Protein AF-B1VFH7-F1 (afdb_monomer)

Mean predicted aligned error: 15.77 Å

Foldseek 3Di:
DDLVLLVVQLVCVVVVHDGPDDPVVSVVVCVPDPVSVVVSVVVVVVVVVVVVVDDDDDDDPPPVVVVVVVVVVVCVVPVVNVVVVCVLCVLQLVLLVLLLVLLVVLLVQLVLLLLLLQQLDSPPVSSCVCPDPPDPSPDRPPDVVSSVVSNVSSVVSNVLSVQSNVCSVVVVSLVVCLVVLVVCLVVLVVVQVVCQVVVVCVDPDGDPVSVVVSVSSVSSNVSSVSSVCSVVVVVVVVVVVVCVVVVDDPPDDPVNCVVPPPDDVPPPPDD

Solvent-accessible surface area (backbone atoms only — not comparable to full-atom values): 15028 Å² total; per-residue (Å²): 134,59,70,68,61,48,50,51,34,51,48,27,55,76,73,71,46,86,54,90,57,64,64,70,61,47,52,57,48,42,76,74,32,68,69,54,41,54,48,51,54,50,53,53,50,53,54,48,55,53,58,72,68,48,80,76,74,82,69,61,89,62,61,56,57,57,51,47,50,52,52,51,52,54,28,64,77,35,58,78,62,31,52,57,54,48,65,65,46,47,55,38,53,52,20,30,52,49,26,39,53,49,14,52,53,26,39,53,51,14,50,39,25,45,54,11,31,58,53,57,41,62,50,69,72,60,41,53,63,57,65,37,90,86,57,66,93,76,78,18,68,82,47,68,66,60,28,49,54,29,41,56,49,14,54,53,30,35,54,50,13,51,51,29,42,47,24,37,77,41,51,84,47,22,67,77,47,41,64,58,38,44,48,53,31,52,52,50,51,50,52,52,51,48,32,61,77,71,58,68,58,84,57,103,56,78,58,67,66,59,53,51,54,44,50,54,32,46,51,51,37,52,28,30,51,43,31,33,36,59,68,67,60,52,56,53,62,55,47,53,51,46,40,62,75,64,68,58,79,79,82,66,53,73,65,55,44,66,76,68,50,91,74,60,98,80,76,72,81,86,123

pLDDT: mean 79.43, std 15.43, range [43.94, 98.38]

Organism: Corynebacterium urealyticum (strain ATCC 43042 / DSM 7109) (NCBI:txid504474)

InterPro domains:
  IPR027383 Putative zinc-finger [PF13490] (3-37)

Secondary structure (DSSP, 8-state):
--HHHHHHHHHHHHHTPPPSS-HHHHHHHHHH-HHHHHHHHHHHHHHHHHHHHS-PPPPPTTHHHHHHHHHHHHHHH-HHHHHHHHHHHHHHHHHHHHHHHHHHHHHHHHHHHHHHHHHS---HHHHHHHT-TTS-S-SSTT-HHHHHHHHHHHHHHHHHHHHHHHHHH-GGGHHHHHHHHHHHHHHHHHHHHHHHHTTTTSSSS--HHHHHHHHHHHHHHHHHHHHHHHHTTTHHHHHHHHHHHTTPPP---HHHHHHH----TT-----

Radius of gyration: 30.75 Å; Cα contacts (8 Å, |Δi|>4): 194; chains: 1; bounding box: 63×60×90 Å

Sequence (271 aa):
MECAEVRAALSARLDGEEVALPGDIVDAHVAQCEECQAWYAQATAIGRDLRLRANPPAPTQGAGADLAAKVLQVAEDIPEVGGDMRRRQLPLLGARIALAVLAVVYFLWAILLFAGSTAGTADPAQLYEAIRPGEGPQAGAADPKLAKYMIDAAISRFALGAGLAWASWAPRAAGGLLPIYLGMWAFGGGFATRDIVMGLTGGTGVDPELIGSLAIHLAAVIALVTCWLSRHHTIRPLRDSWHVLSAKPMNFSAVDAEAHSRYYPGDHRRG

Structure (mmCIF, N/CA/C/O backbone):
data_AF-B1VFH7-F1
#
_entry.id   AF-B1VFH7-F1
#
loop_
_atom_site.group_PDB
_atom_site.id
_atom_site.type_symbol
_atom_site.label_atom_id
_atom_site.label_alt_id
_atom_site.label_comp_id
_atom_site.label_asym_id
_atom_site.label_entity_id
_atom_site.label_seq_id
_atom_site.pdbx_PDB_ins_code
_atom_site.Cartn_x
_atom_site.Cartn_y
_atom_site.Cartn_z
_atom_site.occupancy
_atom_site.B_iso_or_equiv
_atom_site.auth_seq_id
_atom_site.auth_comp_id
_atom_site.auth_asym_id
_atom_site.auth_atom_id
_atom_site.pdbx_PDB_model_num
ATOM 1 N N . MET A 1 1 ? -32.154 -8.255 51.021 1.00 67.56 1 MET A N 1
ATOM 2 C CA . MET A 1 1 ? -31.342 -9.124 50.150 1.00 67.56 1 MET A CA 1
ATOM 3 C C . MET A 1 1 ? -29.962 -8.530 50.130 1.00 67.56 1 MET A C 1
ATOM 5 O O . MET A 1 1 ? -29.857 -7.321 49.941 1.00 67.56 1 MET A O 1
ATOM 9 N N . GLU A 1 2 ? -28.952 -9.339 50.404 1.00 85.38 2 GLU A N 1
ATOM 10 C CA . GLU A 1 2 ? -27.589 -8.840 50.525 1.00 85.38 2 GLU A CA 1
ATOM 11 C C . GLU A 1 2 ? -27.020 -8.554 49.133 1.00 85.38 2 GLU A C 1
ATOM 13 O O . GLU A 1 2 ? -27.128 -9.382 48.225 1.00 85.38 2 GLU A O 1
ATOM 18 N N . CYS A 1 3 ? -26.377 -7.395 48.955 1.00 90.50 3 CYS A N 1
ATOM 19 C CA . CYS A 1 3 ? -25.752 -7.016 47.682 1.00 90.50 3 CYS A CA 1
ATOM 20 C C . CYS A 1 3 ? -24.757 -8.083 47.184 1.00 90.50 3 CYS A C 1
ATOM 22 O O . CYS A 1 3 ? -24.563 -8.240 45.981 1.00 90.50 3 CYS A O 1
ATOM 24 N N . ALA A 1 4 ? -24.142 -8.840 48.100 1.00 89.75 4 ALA A N 1
ATOM 25 C CA . ALA A 1 4 ? -23.240 -9.942 47.776 1.00 89.75 4 ALA A CA 1
ATOM 26 C C . ALA A 1 4 ? -23.933 -11.077 47.000 1.00 89.75 4 ALA A C 1
ATOM 28 O O . ALA A 1 4 ? -23.378 -11.572 46.020 1.00 89.75 4 ALA A O 1
ATOM 29 N N . GLU A 1 5 ? -25.155 -11.450 47.385 1.00 90.06 5 GLU A N 1
ATOM 30 C CA . GLU A 1 5 ? -25.926 -12.513 46.727 1.00 90.06 5 GLU A CA 1
ATOM 31 C C . GLU A 1 5 ? -26.386 -12.075 45.330 1.00 90.06 5 GLU A C 1
ATOM 33 O O . GLU A 1 5 ? -26.294 -12.834 44.365 1.00 90.06 5 GLU A O 1
ATOM 38 N N . VAL A 1 6 ? -26.796 -10.809 45.197 1.00 90.12 6 VAL A N 1
ATOM 39 C CA . VAL A 1 6 ? -27.187 -10.211 43.912 1.00 90.12 6 VAL A CA 1
ATOM 40 C C . VAL A 1 6 ? -25.995 -10.133 42.954 1.00 90.12 6 VAL A C 1
ATOM 42 O O . VAL A 1 6 ? -26.126 -10.481 41.780 1.00 90.12 6 VAL A O 1
ATOM 45 N N . ARG A 1 7 ? -24.808 -9.741 43.435 1.00 90.31 7 ARG A N 1
ATOM 46 C CA . ARG A 1 7 ? -23.577 -9.736 42.623 1.00 90.31 7 ARG A CA 1
ATOM 47 C C . ARG A 1 7 ? -23.163 -11.138 42.188 1.00 90.31 7 ARG A C 1
ATOM 49 O O . ARG A 1 7 ? -22.766 -11.304 41.039 1.00 90.31 7 ARG A O 1
ATOM 56 N N . ALA A 1 8 ? -23.287 -12.138 43.062 1.00 90.31 8 ALA A N 1
ATOM 57 C CA . ALA A 1 8 ? -23.010 -13.530 42.708 1.00 90.31 8 ALA A CA 1
ATOM 58 C C . ALA A 1 8 ? -23.955 -14.024 41.599 1.00 90.31 8 ALA A C 1
ATOM 60 O O . ALA A 1 8 ? -23.497 -14.583 40.605 1.00 90.31 8 ALA A O 1
ATOM 61 N N . ALA A 1 9 ? -25.254 -13.726 41.709 1.00 90.06 9 ALA A N 1
ATOM 62 C CA . ALA A 1 9 ? -26.237 -14.050 40.676 1.00 90.06 9 ALA A CA 1
ATOM 63 C C . ALA A 1 9 ? -25.968 -13.322 39.345 1.00 90.06 9 ALA A C 1
ATOM 65 O O . ALA A 1 9 ? -26.085 -13.921 38.276 1.00 90.06 9 ALA A O 1
ATOM 66 N N . LEU A 1 10 ? -25.574 -12.044 39.386 1.00 88.62 10 LEU A N 1
ATOM 67 C CA . LEU A 1 10 ? -25.185 -11.288 38.190 1.00 88.62 10 LEU A CA 1
ATOM 68 C C . LEU A 1 10 ? -23.896 -11.821 37.551 1.00 88.62 10 LEU A C 1
ATOM 70 O O . LEU A 1 10 ? -23.808 -11.839 36.326 1.00 88.62 10 LEU A O 1
ATOM 74 N N . SER A 1 11 ? -22.919 -12.265 38.346 1.00 90.06 11 SER A N 1
ATOM 75 C CA . SER A 1 11 ? -21.700 -12.905 37.835 1.00 90.06 11 SER A CA 1
ATOM 76 C C . SER A 1 11 ? -22.031 -14.213 37.120 1.00 90.06 11 SER A C 1
ATOM 78 O O . SER A 1 11 ? -21.687 -14.356 35.952 1.00 90.06 11 SER A O 1
ATOM 80 N N . ALA A 1 12 ? -22.803 -15.100 37.760 1.00 88.31 12 ALA A N 1
ATOM 81 C CA . ALA A 1 12 ? -23.247 -16.360 37.160 1.00 88.31 12 ALA A CA 1
ATOM 82 C C . ALA A 1 12 ? -23.972 -16.128 35.821 1.00 88.31 12 ALA A C 1
ATOM 84 O O . ALA A 1 12 ? -23.681 -16.788 34.826 1.00 88.31 12 ALA A O 1
ATOM 85 N N . ARG A 1 13 ? -24.841 -15.106 35.747 1.00 87.00 13 ARG A N 1
ATOM 86 C CA . ARG A 1 13 ? -25.487 -14.684 34.489 1.00 87.00 13 ARG A CA 1
ATOM 87 C C . ARG A 1 13 ? -24.491 -14.266 33.405 1.00 87.00 13 ARG A C 1
ATOM 89 O O . ARG A 1 13 ? -24.719 -14.567 32.236 1.00 87.00 13 ARG A O 1
ATOM 96 N N . LEU A 1 14 ? -23.437 -13.528 33.759 1.00 85.81 14 LEU A N 1
ATOM 97 C CA . LEU A 1 14 ? -22.422 -13.067 32.802 1.00 85.81 14 LEU A CA 1
ATOM 98 C C . LEU A 1 14 ? -21.567 -14.220 32.262 1.00 85.81 14 LEU A C 1
ATOM 100 O O . LEU A 1 14 ? -21.166 -14.173 31.095 1.00 85.81 14 LEU A O 1
ATOM 104 N N . ASP A 1 15 ? -21.344 -15.241 33.087 1.00 85.50 15 ASP A N 1
ATOM 105 C CA . ASP A 1 15 ? -20.571 -16.440 32.754 1.00 85.50 15 ASP A CA 1
ATOM 106 C C . ASP A 1 15 ? -21.427 -17.540 32.089 1.00 85.50 15 ASP A C 1
ATOM 108 O O . ASP A 1 15 ? -20.893 -18.490 31.519 1.00 85.50 15 ASP A O 1
ATOM 112 N N . GLY A 1 16 ? -22.756 -17.374 32.071 1.00 85.88 16 GLY A N 1
ATOM 113 C CA . GLY A 1 16 ? -23.704 -18.325 31.481 1.00 85.88 16 GLY A CA 1
ATOM 114 C C . GLY A 1 16 ? -24.006 -19.534 32.372 1.00 85.88 16 GLY A C 1
ATOM 115 O O . GLY A 1 16 ? -24.497 -20.547 31.875 1.00 85.88 16 GLY A O 1
ATOM 116 N N . GLU A 1 17 ? -23.706 -19.435 33.664 1.00 89.19 17 GLU A N 1
ATOM 117 C CA . GLU A 1 17 ? -23.963 -20.464 34.671 1.00 89.19 17 GLU A CA 1
ATOM 118 C C . GLU A 1 17 ? -25.405 -20.392 35.207 1.00 89.19 17 GLU A C 1
ATOM 120 O O . GLU A 1 17 ? -26.111 -19.390 35.045 1.00 89.19 17 GLU A O 1
ATOM 125 N N . GLU A 1 18 ? -25.861 -21.468 35.858 1.00 79.88 18 GLU A N 1
ATOM 126 C CA . GLU A 1 18 ? -27.174 -21.490 36.506 1.00 79.88 18 GLU A CA 1
ATOM 127 C C . GLU A 1 18 ? -27.249 -20.465 37.644 1.00 79.88 18 GLU A C 1
ATOM 129 O O . GLU A 1 18 ? -26.401 -20.399 38.534 1.00 79.88 18 GLU A O 1
ATOM 134 N N . VAL A 1 19 ? -28.306 -19.656 37.619 1.00 82.06 19 VAL A N 1
ATOM 135 C CA . VAL A 1 19 ? -28.510 -18.566 38.572 1.00 82.06 19 VAL A CA 1
ATOM 136 C C . VAL A 1 19 ? -29.304 -19.088 39.764 1.00 82.06 19 VAL A C 1
ATOM 138 O O . VAL A 1 19 ? -30.437 -19.534 39.610 1.00 82.06 19 VAL A O 1
ATOM 141 N N . ALA A 1 20 ? -28.734 -18.988 40.966 1.00 75.81 20 ALA A N 1
ATOM 142 C CA . ALA A 1 20 ? -29.385 -19.443 42.199 1.00 75.81 20 ALA A CA 1
ATOM 143 C C . ALA A 1 20 ? -30.607 -18.594 42.615 1.00 75.81 20 ALA A C 1
ATOM 145 O O . ALA A 1 20 ? -31.450 -19.051 43.385 1.00 75.81 20 ALA A O 1
ATOM 146 N N . LEU A 1 21 ? -30.699 -17.355 42.122 1.00 81.00 21 LEU A N 1
ATOM 147 C CA . LEU A 1 21 ? -31.758 -16.395 42.441 1.00 81.00 21 LEU A CA 1
ATOM 148 C C . LEU A 1 21 ? -32.705 -16.181 41.248 1.00 81.00 21 LEU A C 1
ATOM 150 O O . LEU A 1 21 ? -32.233 -16.058 40.113 1.00 81.00 21 LEU A O 1
ATOM 154 N N . PRO A 1 22 ? -34.026 -16.059 41.490 1.00 82.62 22 PRO A N 1
ATOM 155 C CA . PRO A 1 22 ? -34.985 -15.657 40.469 1.00 82.62 22 PRO A CA 1
ATOM 156 C C . PRO A 1 22 ? -34.607 -14.320 39.832 1.00 82.62 22 PRO A C 1
ATOM 158 O O . PRO A 1 22 ? -34.181 -13.373 40.500 1.00 82.62 22 PRO A O 1
ATOM 161 N N . GLY A 1 23 ? -34.731 -14.261 38.511 1.00 79.25 23 GLY A N 1
ATOM 162 C CA . GLY A 1 23 ? -34.198 -13.155 37.736 1.00 79.25 23 GLY A CA 1
ATOM 163 C C . GLY A 1 23 ? -34.905 -11.819 37.934 1.00 79.25 23 GLY A C 1
ATOM 164 O O . GLY A 1 23 ? -34.258 -10.779 37.964 1.00 79.25 23 GLY A O 1
ATOM 165 N N . ASP A 1 24 ? -36.214 -11.875 38.122 1.00 82.88 24 ASP A N 1
ATOM 166 C CA . ASP A 1 24 ? -37.095 -10.757 38.451 1.00 82.88 24 ASP A CA 1
ATOM 167 C C . ASP A 1 24 ? -36.689 -10.056 39.754 1.00 82.88 24 ASP A C 1
ATOM 169 O O . ASP A 1 24 ? -36.696 -8.828 39.843 1.00 82.88 24 ASP A O 1
ATOM 173 N N . ILE A 1 25 ? -36.269 -10.834 40.749 1.00 85.00 25 ILE A N 1
ATOM 174 C CA . ILE A 1 25 ? -35.831 -10.323 42.047 1.00 85.00 25 ILE A CA 1
ATOM 175 C C . ILE A 1 25 ? -34.469 -9.621 41.937 1.00 85.00 25 ILE A C 1
ATOM 177 O O . ILE A 1 25 ? -34.269 -8.551 42.521 1.00 85.00 25 ILE A O 1
ATOM 181 N N . VAL A 1 26 ? -33.542 -10.197 41.166 1.00 85.88 26 VAL A N 1
ATOM 182 C CA . VAL A 1 26 ? -32.232 -9.590 40.875 1.00 85.88 26 VAL A CA 1
ATOM 183 C C . VAL A 1 26 ? -32.414 -8.257 40.147 1.00 85.88 26 VAL A C 1
ATOM 185 O O . VAL A 1 26 ? -31.814 -7.256 40.540 1.00 85.88 26 VAL A O 1
ATOM 188 N N . ASP A 1 27 ? -33.282 -8.218 39.136 1.00 88.38 27 ASP A N 1
ATOM 189 C CA . ASP A 1 27 ? -33.521 -7.022 38.326 1.00 88.38 27 ASP A CA 1
ATOM 190 C C . ASP A 1 27 ? -34.198 -5.908 39.149 1.00 88.38 27 ASP A C 1
ATOM 192 O O . ASP A 1 27 ? -33.804 -4.741 39.059 1.00 88.38 27 ASP A O 1
ATOM 196 N N . ALA A 1 28 ? -35.142 -6.263 40.029 1.00 87.50 28 ALA A N 1
ATOM 197 C CA . ALA A 1 28 ? -35.779 -5.323 40.952 1.00 87.50 28 ALA A CA 1
ATOM 198 C C . ALA A 1 28 ? -34.778 -4.688 41.935 1.00 87.50 28 ALA A C 1
ATOM 200 O O . ALA A 1 28 ? -34.836 -3.483 42.185 1.00 87.50 28 ALA A O 1
ATOM 201 N N . HIS A 1 29 ? -33.829 -5.470 42.461 1.00 89.88 29 HIS A N 1
ATOM 202 C CA . HIS A 1 29 ? -32.790 -4.948 43.350 1.00 89.88 29 HIS A CA 1
ATOM 203 C C . HIS A 1 29 ? -31.815 -4.023 42.611 1.00 89.88 29 HIS A C 1
ATOM 205 O O . HIS A 1 29 ? -31.486 -2.943 43.106 1.00 89.88 29 HIS A O 1
ATOM 211 N N . VAL A 1 30 ? -31.365 -4.412 41.413 1.00 90.69 30 VAL A N 1
ATOM 212 C CA . VAL A 1 30 ? -30.463 -3.582 40.596 1.00 90.69 30 VAL A CA 1
ATOM 213 C C . VAL A 1 30 ? -31.128 -2.258 40.224 1.00 90.69 30 VAL A C 1
ATOM 215 O O . VAL A 1 30 ? -30.458 -1.231 40.226 1.00 90.69 30 VAL A O 1
ATOM 218 N N . ALA A 1 31 ? -32.441 -2.229 39.990 1.00 89.94 31 ALA A N 1
ATOM 219 C CA . ALA A 1 31 ? -33.161 -0.985 39.715 1.00 89.94 31 ALA A CA 1
ATOM 220 C C . ALA A 1 31 ? -33.122 0.025 40.881 1.00 89.94 31 ALA A C 1
ATOM 222 O O . ALA A 1 31 ? -33.241 1.225 40.646 1.00 89.94 31 ALA A O 1
ATOM 223 N N . GLN A 1 32 ? -32.938 -0.438 42.120 1.00 89.19 32 GLN A N 1
ATOM 224 C CA . GLN A 1 32 ? -33.033 0.387 43.332 1.00 89.19 32 GLN A CA 1
ATOM 225 C C . GLN A 1 32 ? -31.691 0.605 44.052 1.00 89.19 32 GLN A C 1
ATOM 227 O O . GLN A 1 32 ? -31.621 1.435 44.956 1.00 89.19 32 GLN A O 1
ATOM 232 N N . CYS A 1 33 ? -30.626 -0.112 43.676 1.00 93.81 33 CYS A N 1
ATOM 233 C CA . CYS A 1 33 ? -29.321 -0.048 44.338 1.00 93.81 33 CYS A CA 1
ATOM 234 C C . CYS A 1 33 ? -28.222 0.493 43.406 1.00 93.81 33 CYS A C 1
ATOM 236 O O . CYS A 1 33 ? -27.727 -0.225 42.533 1.00 93.81 33 CYS A O 1
ATOM 238 N N . GLU A 1 34 ? -27.774 1.732 43.641 1.00 90.94 34 GLU A N 1
ATOM 239 C CA . GLU A 1 34 ? -26.701 2.385 42.866 1.00 90.94 34 GLU A CA 1
ATOM 240 C C . GLU A 1 34 ? -25.374 1.607 42.902 1.00 90.94 34 GLU A C 1
ATOM 242 O O . GLU A 1 34 ? -24.658 1.539 41.903 1.00 90.94 34 GLU A O 1
ATOM 247 N N . GLU A 1 35 ? -25.050 0.960 44.025 1.00 88.69 35 GLU A N 1
ATOM 248 C CA . GLU A 1 35 ? -23.802 0.205 44.177 1.00 88.69 35 GLU A CA 1
ATOM 249 C C . GLU A 1 35 ? -23.774 -1.042 43.275 1.00 88.69 35 GLU A C 1
ATOM 251 O O . GLU A 1 35 ? -22.751 -1.370 42.670 1.00 88.69 35 GLU A O 1
ATOM 256 N N . CYS A 1 36 ? -24.911 -1.730 43.142 1.00 90.12 36 CYS A N 1
ATOM 257 C CA . CYS A 1 36 ? -25.057 -2.875 42.245 1.00 90.12 36 CYS A CA 1
ATOM 258 C C . CYS A 1 36 ? -25.106 -2.445 40.769 1.00 90.12 36 CYS A C 1
ATOM 260 O O . CYS A 1 36 ? -24.549 -3.148 39.924 1.00 90.12 36 CYS A O 1
ATOM 262 N N . GLN A 1 37 ? -25.680 -1.276 40.454 1.00 90.06 37 GLN A N 1
ATOM 263 C CA . GLN A 1 37 ? -25.634 -0.693 39.104 1.00 90.06 37 GLN A CA 1
ATOM 264 C C . GLN A 1 37 ? -24.201 -0.350 38.687 1.00 90.06 37 GLN A C 1
ATOM 266 O O . GLN A 1 37 ? -23.758 -0.746 37.606 1.00 90.06 37 GLN A O 1
ATOM 271 N N . ALA A 1 38 ? -23.460 0.339 39.558 1.00 90.00 38 ALA A N 1
ATOM 272 C CA . ALA A 1 38 ? -22.072 0.714 39.314 1.00 90.00 38 ALA A CA 1
ATOM 273 C C . ALA A 1 38 ? -21.182 -0.522 39.136 1.00 90.00 38 ALA A C 1
ATOM 275 O O . ALA A 1 38 ? -20.402 -0.595 38.183 1.00 90.00 38 ALA A O 1
ATOM 276 N N . TRP A 1 39 ? -21.345 -1.526 40.004 1.00 92.38 39 TRP A N 1
ATOM 277 C CA . TRP A 1 39 ? -20.611 -2.786 39.902 1.00 92.38 39 TRP A CA 1
ATOM 278 C C . TRP A 1 39 ? -20.903 -3.514 38.581 1.00 92.38 39 TRP A C 1
ATOM 280 O O . TRP A 1 39 ? -19.970 -3.913 37.883 1.00 92.38 39 TRP A O 1
ATOM 290 N N . TYR A 1 40 ? -22.175 -3.639 38.188 1.00 89.81 40 TYR A N 1
ATOM 291 C CA . TYR A 1 40 ? -22.557 -4.328 36.951 1.00 89.81 40 TYR A CA 1
ATOM 292 C C . TYR A 1 40 ? -22.063 -3.589 35.698 1.00 89.81 40 TYR A C 1
ATOM 294 O O . TYR A 1 40 ? -21.552 -4.206 34.755 1.00 89.81 40 TYR A O 1
ATOM 302 N N . ALA A 1 41 ? -22.133 -2.255 35.698 1.00 87.94 41 ALA A N 1
ATOM 303 C CA . ALA A 1 41 ? -21.572 -1.426 34.636 1.00 87.94 41 ALA A CA 1
ATOM 304 C C . ALA A 1 41 ? -20.049 -1.612 34.513 1.00 87.94 41 ALA A C 1
ATOM 306 O O . ALA A 1 41 ? -19.529 -1.752 33.404 1.00 87.94 41 ALA A O 1
ATOM 307 N N . GLN A 1 42 ? -19.329 -1.677 35.637 1.00 87.31 42 GLN A N 1
ATOM 308 C CA . GLN A 1 42 ? -17.883 -1.896 35.646 1.00 87.31 42 GLN A CA 1
ATOM 309 C C . GLN A 1 42 ? -17.509 -3.307 35.167 1.00 87.31 42 GLN A C 1
ATOM 311 O O . GLN A 1 42 ? -16.629 -3.454 34.315 1.00 87.31 42 GLN A O 1
ATOM 316 N N . ALA A 1 43 ? -18.205 -4.339 35.649 1.00 87.00 43 ALA A N 1
ATOM 317 C CA . ALA A 1 43 ? -17.979 -5.729 35.254 1.00 87.00 43 ALA A CA 1
ATOM 318 C C . ALA A 1 43 ? -18.214 -5.942 33.747 1.00 87.00 43 ALA A C 1
ATOM 320 O O . ALA A 1 43 ? -17.374 -6.516 33.047 1.00 87.00 43 ALA A O 1
ATOM 321 N N . THR A 1 44 ? -19.312 -5.403 33.208 1.00 88.00 44 THR A N 1
ATOM 322 C CA . THR A 1 44 ? -19.614 -5.484 31.769 1.00 88.00 44 THR A CA 1
ATOM 323 C C . THR A 1 44 ? -18.653 -4.653 30.914 1.00 88.00 44 THR A C 1
ATOM 325 O O . THR A 1 44 ? -18.333 -5.060 29.793 1.00 88.00 44 THR A O 1
ATOM 328 N N . ALA A 1 45 ? -18.143 -3.525 31.421 1.00 82.19 45 ALA A N 1
ATOM 329 C CA . ALA A 1 45 ? -17.121 -2.731 30.740 1.00 82.19 45 ALA A CA 1
ATOM 330 C C . ALA A 1 45 ? -15.784 -3.484 30.621 1.00 82.19 45 ALA A C 1
ATOM 332 O O . ALA A 1 45 ? -15.212 -3.527 29.529 1.00 82.19 45 ALA A O 1
ATOM 333 N N . ILE A 1 46 ? -15.322 -4.134 31.698 1.00 84.94 46 ILE A N 1
ATOM 334 C CA . ILE A 1 46 ? -14.105 -4.965 31.689 1.00 84.94 46 ILE A CA 1
ATOM 335 C C . ILE A 1 46 ? -14.272 -6.143 30.723 1.00 84.94 46 ILE A C 1
ATOM 337 O O . ILE A 1 46 ? -13.415 -6.368 29.866 1.00 84.94 46 ILE A O 1
ATOM 341 N N . GLY A 1 47 ? -15.401 -6.855 30.796 1.00 83.06 47 GLY A N 1
ATOM 342 C CA . GLY A 1 47 ? -15.694 -7.960 29.881 1.00 83.06 47 GLY A CA 1
ATOM 343 C C . GLY A 1 47 ? -15.686 -7.525 28.411 1.00 83.06 47 GLY A C 1
ATOM 344 O O . GLY A 1 47 ? -15.198 -8.254 27.545 1.00 83.06 47 GLY A O 1
ATOM 345 N N . ARG A 1 48 ? -16.159 -6.309 28.115 1.00 79.19 48 ARG A N 1
ATOM 346 C CA . ARG A 1 48 ? -16.127 -5.733 26.765 1.00 79.19 48 ARG A CA 1
ATOM 347 C C . ARG A 1 48 ? -14.703 -5.435 26.293 1.00 79.19 48 ARG A C 1
ATOM 349 O O . ARG A 1 48 ? -14.378 -5.791 25.165 1.00 79.19 48 ARG A O 1
ATOM 356 N N . ASP A 1 49 ? -13.857 -4.829 27.127 1.00 78.75 49 ASP A N 1
ATOM 357 C CA . ASP A 1 49 ? -12.447 -4.558 26.787 1.00 78.75 49 ASP A CA 1
ATOM 358 C C . ASP A 1 49 ? -11.670 -5.860 26.530 1.00 78.75 49 ASP A C 1
ATOM 360 O O . ASP A 1 49 ? -10.963 -5.980 25.529 1.00 78.75 49 ASP A O 1
ATOM 364 N N . LEU A 1 50 ? -11.884 -6.890 27.356 1.00 78.12 50 LEU A N 1
ATOM 365 C CA . LEU A 1 50 ? -11.271 -8.207 27.159 1.00 78.12 50 LEU A CA 1
ATOM 366 C C . LEU A 1 50 ? -11.729 -8.875 25.853 1.00 78.12 50 LEU A C 1
ATOM 368 O O . LEU A 1 50 ? -10.895 -9.390 25.107 1.00 78.12 50 LEU A O 1
ATOM 372 N N . ARG A 1 51 ? -13.027 -8.816 25.522 1.00 74.44 51 ARG A N 1
ATOM 373 C CA . ARG A 1 51 ? -13.568 -9.353 24.257 1.00 74.44 51 ARG A CA 1
ATOM 374 C C . ARG A 1 51 ? -13.047 -8.614 23.024 1.00 74.44 51 ARG A C 1
ATOM 376 O O . ARG A 1 51 ? -12.882 -9.235 21.983 1.00 74.44 51 ARG A O 1
ATOM 383 N N . LEU A 1 52 ? -12.772 -7.314 23.133 1.00 69.06 52 LEU A N 1
ATOM 384 C CA . LEU A 1 52 ? -12.193 -6.519 22.043 1.00 69.06 52 LEU A CA 1
ATOM 385 C C . LEU A 1 52 ? -10.703 -6.815 21.817 1.00 69.06 52 LEU A C 1
ATOM 387 O O . LEU A 1 52 ? -10.207 -6.632 20.707 1.00 69.06 52 LEU A O 1
ATOM 391 N N . ARG A 1 53 ? -9.991 -7.276 22.851 1.00 61.22 53 ARG A N 1
ATOM 392 C CA . ARG A 1 53 ? -8.580 -7.692 22.762 1.00 61.22 53 ARG A CA 1
ATOM 393 C C . ARG A 1 53 ? -8.411 -9.158 22.373 1.00 61.22 53 ARG A C 1
ATOM 395 O O . ARG A 1 53 ? -7.360 -9.528 21.850 1.00 61.22 53 ARG A O 1
ATOM 402 N N . ALA A 1 54 ? -9.418 -9.991 22.621 1.00 62.19 54 ALA A N 1
ATOM 403 C CA . ALA A 1 54 ? -9.414 -11.385 22.213 1.00 62.19 54 ALA A CA 1
ATOM 404 C C . ALA A 1 54 ? -9.499 -11.493 20.682 1.00 62.19 54 ALA A C 1
ATOM 406 O O . ALA A 1 54 ? -10.418 -10.970 20.054 1.00 62.19 54 ALA A O 1
ATOM 407 N N . ASN A 1 55 ? -8.539 -12.191 20.069 1.00 50.59 55 ASN A N 1
ATOM 408 C CA . ASN A 1 55 ? -8.621 -12.554 18.658 1.00 50.59 55 ASN A CA 1
ATOM 409 C C . ASN A 1 55 ? -9.783 -13.547 18.493 1.00 50.59 55 ASN A C 1
ATOM 411 O O . ASN A 1 55 ? -9.699 -14.636 19.070 1.00 50.59 55 ASN A O 1
ATOM 415 N N . PRO A 1 56 ? -10.864 -13.210 17.767 1.00 55.81 56 PRO A N 1
ATOM 416 C CA . PRO A 1 56 ? -11.986 -14.123 17.641 1.00 55.81 56 PRO A CA 1
ATOM 417 C C . PRO A 1 56 ? -11.521 -15.428 16.972 1.00 55.81 56 PRO A C 1
ATOM 419 O O . PRO A 1 56 ? -10.697 -15.382 16.049 1.00 55.81 56 PRO A O 1
ATOM 422 N N . PRO A 1 57 ? -12.014 -16.598 17.421 1.00 53.06 57 PRO A N 1
ATOM 423 C CA . PRO A 1 57 ? -11.760 -17.853 16.728 1.00 53.06 57 PRO A CA 1
ATOM 424 C C . PRO A 1 57 ? -12.259 -17.749 15.282 1.00 53.06 57 PRO A C 1
ATOM 426 O O . PRO A 1 57 ? -13.217 -17.026 14.995 1.00 53.06 57 PRO A O 1
ATOM 429 N N . ALA A 1 58 ? -11.585 -18.448 14.362 1.00 52.81 58 ALA A N 1
ATOM 430 C CA . ALA A 1 58 ? -11.976 -18.457 12.957 1.00 52.81 58 ALA A CA 1
ATOM 431 C C . ALA A 1 58 ? -13.471 -18.821 12.849 1.00 52.81 58 ALA A C 1
ATOM 433 O O . ALA A 1 58 ? -13.881 -19.823 13.441 1.00 52.81 58 ALA A O 1
ATOM 434 N N . PRO A 1 59 ? -14.295 -18.013 12.155 1.00 54.88 59 PRO A N 1
ATOM 435 C CA . PRO A 1 59 ? -15.727 -18.257 12.093 1.00 54.88 59 PRO A CA 1
ATOM 436 C C . PRO A 1 59 ? -15.998 -19.637 11.492 1.00 54.88 59 PRO A C 1
ATOM 438 O O . PRO A 1 59 ? -15.354 -20.045 10.521 1.00 54.88 59 PRO A O 1
ATOM 441 N N . THR A 1 60 ? -16.971 -20.349 12.058 1.00 57.28 60 THR A N 1
ATOM 442 C CA . THR A 1 60 ? -17.542 -21.543 11.434 1.00 57.28 60 THR A CA 1
ATOM 443 C C . THR A 1 60 ? -18.044 -21.171 10.037 1.00 57.28 60 THR A C 1
ATOM 445 O O . THR A 1 60 ? -18.697 -20.139 9.848 1.00 57.28 60 THR A O 1
ATOM 448 N N . GLN A 1 61 ? -17.676 -21.971 9.032 1.00 53.66 61 GLN A N 1
ATOM 449 C CA . GLN A 1 61 ? -18.036 -21.706 7.637 1.00 53.66 61 GLN A CA 1
ATOM 450 C C . GLN A 1 61 ? -19.569 -21.592 7.523 1.00 53.66 61 GLN A C 1
ATOM 452 O O . GLN A 1 61 ? -20.285 -22.480 7.973 1.00 53.66 61 GLN A O 1
ATOM 457 N N . GLY A 1 62 ? -20.071 -20.478 6.977 1.00 57.28 62 GLY A N 1
ATOM 458 C CA . GLY A 1 62 ? -21.508 -20.203 6.811 1.00 57.28 62 GLY A CA 1
ATOM 459 C C . GLY A 1 62 ? -22.113 -19.267 7.866 1.00 57.28 62 GLY A C 1
ATOM 460 O O . GLY A 1 62 ? -22.686 -18.245 7.502 1.00 57.28 62 GLY A O 1
ATOM 461 N N . ALA A 1 63 ? -21.894 -19.514 9.162 1.00 62.59 63 ALA A N 1
ATOM 462 C CA . ALA A 1 63 ? -22.520 -18.726 10.237 1.00 62.59 63 ALA A CA 1
ATOM 463 C C . ALA A 1 63 ? -22.116 -17.237 10.225 1.00 62.59 63 ALA A C 1
ATOM 465 O O . ALA A 1 63 ? -22.911 -16.355 10.550 1.00 62.59 63 ALA A O 1
ATOM 466 N N . GLY A 1 64 ? -20.880 -16.946 9.808 1.00 62.88 64 GLY A N 1
ATOM 467 C CA . GLY A 1 64 ? -20.405 -15.571 9.652 1.00 62.88 64 GLY A CA 1
ATOM 468 C C . GLY A 1 64 ? -21.093 -14.811 8.513 1.00 62.88 64 GLY A C 1
ATOM 469 O O . GLY A 1 64 ? -21.270 -13.600 8.625 1.00 62.88 64 GLY A O 1
ATOM 470 N N . ALA A 1 65 ? -21.501 -15.502 7.443 1.00 71.56 65 ALA A N 1
ATOM 471 C CA . ALA A 1 65 ? -22.174 -14.881 6.303 1.00 71.56 65 ALA A CA 1
ATOM 472 C C . ALA A 1 65 ? -23.626 -14.520 6.649 1.00 71.56 65 ALA A C 1
ATOM 474 O O . ALA A 1 65 ? -24.047 -13.396 6.383 1.00 71.56 65 ALA A O 1
ATOM 475 N N . ASP A 1 66 ? -24.344 -15.417 7.327 1.00 75.06 66 ASP A N 1
ATOM 476 C CA . ASP A 1 66 ? -25.733 -15.185 7.747 1.00 75.06 66 ASP A CA 1
ATOM 477 C C . ASP A 1 66 ? -25.837 -14.085 8.811 1.00 75.06 66 ASP A C 1
ATOM 479 O O . ASP A 1 66 ? -26.728 -13.233 8.766 1.00 75.06 66 ASP A O 1
ATOM 483 N N . LEU A 1 67 ? -24.890 -14.053 9.756 1.00 76.88 67 LEU A N 1
ATOM 484 C CA . LEU A 1 67 ? -24.813 -12.982 10.746 1.00 76.88 67 LEU A CA 1
ATOM 485 C C . LEU A 1 67 ? -24.450 -11.645 10.092 1.00 76.88 67 LEU A C 1
ATOM 487 O O . LEU A 1 67 ? -25.061 -10.628 10.413 1.00 76.88 67 LEU A O 1
ATOM 491 N N . ALA A 1 68 ? -23.490 -11.634 9.162 1.00 76.56 68 ALA A N 1
ATOM 492 C CA . ALA A 1 68 ? -23.139 -10.429 8.418 1.00 76.56 68 ALA A CA 1
ATOM 493 C C . ALA A 1 68 ? -24.333 -9.903 7.612 1.00 76.56 68 ALA A C 1
ATOM 495 O O . ALA A 1 68 ? -24.579 -8.700 7.640 1.00 76.56 68 ALA A O 1
ATOM 496 N N . ALA A 1 69 ? -25.103 -10.785 6.967 1.00 79.31 69 ALA A N 1
ATOM 497 C CA . ALA A 1 69 ? -26.319 -10.424 6.244 1.00 79.31 69 ALA A CA 1
ATOM 498 C C . ALA A 1 69 ? -27.370 -9.797 7.174 1.00 79.31 69 ALA A C 1
ATOM 500 O O . ALA A 1 69 ? -27.888 -8.727 6.866 1.00 79.31 69 ALA A O 1
ATOM 501 N N . LYS A 1 70 ? -27.612 -10.387 8.353 1.00 80.69 70 LYS A N 1
ATOM 502 C CA . LYS A 1 70 ? -28.503 -9.800 9.371 1.00 80.69 70 LYS A CA 1
ATOM 503 C C . LYS A 1 70 ? -28.023 -8.437 9.865 1.00 80.69 70 LYS A C 1
ATOM 505 O O . LYS A 1 70 ? -28.829 -7.528 10.015 1.00 80.69 70 LYS A O 1
ATOM 510 N N . VAL A 1 71 ? -26.725 -8.276 10.118 1.00 74.00 71 VAL A N 1
ATOM 511 C CA . VAL A 1 71 ? -26.156 -6.993 10.564 1.00 74.00 71 VAL A CA 1
ATOM 512 C C . VAL A 1 71 ? -26.252 -5.937 9.464 1.00 74.00 71 VAL A C 1
ATOM 514 O O . VAL A 1 71 ? -26.558 -4.789 9.764 1.00 74.00 71 VAL A O 1
ATOM 517 N N . LEU A 1 72 ? -26.016 -6.312 8.205 1.00 78.81 72 LEU A N 1
ATOM 518 C CA . LEU A 1 72 ? -26.198 -5.436 7.046 1.00 78.81 72 LEU A CA 1
ATOM 519 C C . LEU A 1 72 ? -27.652 -4.989 6.907 1.00 78.81 72 LEU A C 1
ATOM 521 O O . LEU A 1 72 ? -27.887 -3.805 6.711 1.00 78.81 72 LEU A O 1
ATOM 525 N N . GLN A 1 73 ? -28.601 -5.905 7.096 1.00 79.69 73 GLN A N 1
ATOM 526 C CA . GLN A 1 73 ? -30.029 -5.608 7.049 1.00 79.69 73 GLN A CA 1
ATOM 527 C C . GLN A 1 73 ? -30.439 -4.620 8.155 1.00 79.69 73 GLN A C 1
ATOM 529 O O . GLN A 1 73 ? -31.039 -3.591 7.871 1.00 79.69 73 GLN A O 1
ATOM 534 N N . VAL A 1 74 ? -30.002 -4.850 9.398 1.00 77.12 74 VAL A N 1
ATOM 535 C CA . VAL A 1 74 ? -30.249 -3.918 10.518 1.00 77.12 74 VAL A CA 1
ATOM 536 C C . VAL A 1 74 ? -29.545 -2.567 10.314 1.00 77.12 74 VAL A C 1
ATOM 538 O O . VAL A 1 74 ? -30.059 -1.525 10.713 1.00 77.12 74 VAL A O 1
ATOM 541 N N . ALA A 1 75 ? -28.359 -2.554 9.702 1.00 68.06 75 ALA A N 1
ATOM 542 C CA . ALA A 1 75 ? -27.635 -1.320 9.396 1.00 68.06 75 ALA A CA 1
ATOM 543 C C . ALA A 1 75 ? -28.275 -0.519 8.250 1.00 68.06 75 ALA A C 1
ATOM 545 O O . ALA A 1 75 ? -28.068 0.692 8.172 1.00 68.06 75 ALA A O 1
ATOM 546 N N . GLU A 1 76 ? -29.018 -1.181 7.365 1.00 73.62 76 GLU A N 1
ATOM 547 C CA . GLU A 1 76 ? -29.812 -0.547 6.314 1.00 73.62 76 GLU A CA 1
ATOM 548 C C . GLU A 1 76 ? -31.094 0.071 6.888 1.00 73.62 76 GLU A C 1
ATOM 550 O O . GLU A 1 76 ? -31.442 1.195 6.525 1.00 73.62 76 GLU A O 1
ATOM 555 N N . ASP A 1 77 ? -31.704 -0.585 7.880 1.00 76.81 77 ASP A N 1
ATOM 556 C CA . ASP A 1 77 ? -32.854 -0.060 8.628 1.00 76.81 77 ASP A CA 1
ATOM 557 C C . ASP A 1 77 ? -32.496 1.161 9.503 1.00 76.81 77 ASP A C 1
ATOM 559 O O . ASP A 1 77 ? -33.354 1.998 9.792 1.00 76.81 77 ASP A O 1
ATOM 563 N N . ILE A 1 78 ? -31.227 1.292 9.917 1.00 72.12 78 ILE A N 1
ATOM 564 C CA . ILE A 1 78 ? -30.735 2.387 10.769 1.00 72.12 78 ILE A CA 1
ATOM 565 C C . ILE A 1 78 ? -29.597 3.146 10.054 1.00 72.12 78 ILE A C 1
ATOM 567 O O . ILE A 1 78 ? -28.410 2.906 10.323 1.00 72.12 78 ILE A O 1
ATOM 571 N N . PRO A 1 79 ? -29.922 4.107 9.164 1.00 61.25 79 PRO A N 1
ATOM 572 C CA . PRO A 1 79 ? -28.944 4.765 8.290 1.00 61.25 79 PRO A CA 1
ATOM 573 C C . PRO A 1 79 ? -27.857 5.544 9.050 1.00 61.25 79 PRO A C 1
ATOM 575 O O . PRO A 1 79 ? -26.731 5.678 8.562 1.00 61.25 79 PRO A O 1
ATOM 578 N N . GLU A 1 80 ? -28.161 6.007 10.265 1.00 64.62 80 GLU A N 1
ATOM 579 C CA . GLU A 1 80 ? -27.229 6.720 11.149 1.00 64.62 80 GLU A CA 1
ATOM 580 C C . GLU A 1 80 ? -26.067 5.820 11.605 1.00 64.62 80 GLU A C 1
ATOM 582 O O . GLU A 1 80 ? -24.905 6.229 11.607 1.00 64.62 80 GLU A O 1
ATOM 587 N N . VAL A 1 81 ? -26.361 4.550 11.902 1.00 60.22 81 VAL A N 1
ATOM 588 C CA . VAL A 1 81 ? -25.373 3.557 12.349 1.00 60.22 81 VAL A CA 1
ATOM 589 C C . VAL A 1 81 ? -24.627 2.952 11.152 1.00 60.22 81 VAL A C 1
ATOM 591 O O . VAL A 1 81 ? -23.408 2.741 11.210 1.00 60.22 81 VAL A O 1
ATOM 594 N N . GLY A 1 82 ? -25.324 2.722 10.033 1.00 56.72 82 GLY A N 1
ATOM 595 C CA . GLY A 1 82 ? -24.735 2.197 8.797 1.00 56.72 82 GLY A CA 1
ATOM 596 C C . GLY A 1 82 ? -23.712 3.144 8.155 1.00 56.72 82 GLY A C 1
ATOM 597 O O . GLY A 1 82 ? -22.657 2.700 7.680 1.00 56.72 82 GLY A O 1
ATOM 598 N N . GLY A 1 83 ? -23.970 4.457 8.194 1.00 60.72 83 GLY A N 1
ATOM 599 C CA . GLY A 1 83 ? -23.077 5.486 7.653 1.00 60.72 83 GLY A CA 1
ATOM 600 C C . GLY A 1 83 ? -21.698 5.490 8.315 1.00 60.72 83 GLY A C 1
ATOM 601 O O . GLY A 1 83 ? -20.673 5.506 7.623 1.00 60.72 83 GLY A O 1
ATOM 602 N N . ASP A 1 84 ? -21.663 5.386 9.642 1.00 60.62 84 ASP A N 1
ATOM 603 C CA . ASP A 1 84 ? -20.433 5.348 10.432 1.00 60.62 84 ASP A CA 1
ATOM 604 C C . ASP A 1 84 ? -19.620 4.076 10.196 1.00 60.62 84 ASP A C 1
ATOM 606 O O . ASP A 1 84 ? -18.391 4.129 10.064 1.00 60.62 84 ASP A O 1
ATOM 610 N N . MET A 1 85 ? -20.290 2.928 10.090 1.00 60.12 85 MET A N 1
ATOM 611 C CA . MET A 1 85 ? -19.648 1.641 9.820 1.00 60.12 85 MET A CA 1
ATOM 612 C C . MET A 1 85 ? -19.008 1.619 8.424 1.00 60.12 85 MET A C 1
ATOM 614 O O . MET A 1 85 ? -17.843 1.243 8.265 1.00 60.12 85 MET A O 1
ATOM 618 N N . ARG A 1 86 ? -19.734 2.111 7.414 1.00 62.69 86 ARG A N 1
ATOM 619 C CA . ARG A 1 86 ? -19.272 2.182 6.023 1.00 62.69 86 ARG A CA 1
ATOM 620 C C . ARG A 1 86 ? -18.114 3.164 5.864 1.00 62.69 86 ARG A C 1
ATOM 622 O O . ARG A 1 86 ? -17.105 2.816 5.247 1.00 62.69 86 ARG A O 1
ATOM 629 N N . ARG A 1 87 ? -18.179 4.345 6.499 1.00 65.06 87 ARG A N 1
ATOM 630 C CA . ARG A 1 87 ? -17.065 5.320 6.546 1.00 65.06 87 ARG A CA 1
ATOM 631 C C . ARG A 1 87 ? -15.791 4.733 7.151 1.00 65.06 87 ARG A C 1
ATOM 633 O O . ARG A 1 87 ? -14.703 5.154 6.764 1.00 65.06 87 ARG A O 1
ATOM 640 N N . ARG A 1 88 ? -15.916 3.784 8.086 1.00 64.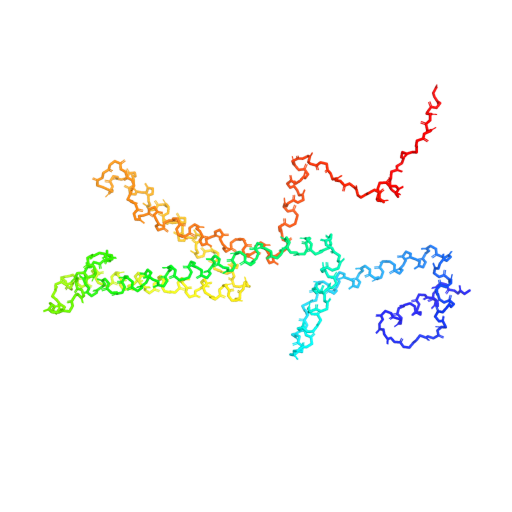56 88 ARG A N 1
ATOM 641 C CA . ARG A 1 88 ? -14.777 3.100 8.721 1.00 64.56 88 ARG A CA 1
ATOM 642 C C . ARG A 1 88 ? -14.126 2.061 7.804 1.00 64.56 88 ARG A C 1
ATOM 644 O O . ARG A 1 88 ? -12.917 1.881 7.888 1.00 64.56 88 ARG A O 1
ATOM 651 N N . GLN A 1 89 ? -14.886 1.411 6.920 1.00 73.19 89 GLN A N 1
ATOM 652 C CA . GLN A 1 89 ? -14.380 0.347 6.036 1.00 73.19 89 GLN A CA 1
ATOM 653 C C . GLN A 1 89 ? -13.926 0.838 4.649 1.00 73.19 89 GLN A C 1
ATOM 655 O O . GLN A 1 89 ? -13.069 0.209 4.026 1.00 73.19 89 GLN A O 1
ATOM 660 N N . LEU A 1 90 ? -14.432 1.990 4.194 1.00 79.69 90 LEU A N 1
ATOM 661 C CA . LEU A 1 90 ? -14.044 2.661 2.945 1.00 79.69 90 LEU A CA 1
ATOM 662 C C . LEU A 1 90 ? -12.523 2.827 2.729 1.00 79.69 90 LEU A C 1
ATOM 664 O O . LEU A 1 90 ? -12.057 2.452 1.651 1.00 79.69 90 LEU A O 1
ATOM 668 N N . PRO A 1 91 ? -11.720 3.334 3.691 1.00 82.31 91 PRO A N 1
ATOM 669 C CA . PRO A 1 91 ? -10.284 3.522 3.465 1.00 82.31 91 PRO A CA 1
ATOM 670 C C . PRO A 1 91 ? -9.533 2.195 3.325 1.00 8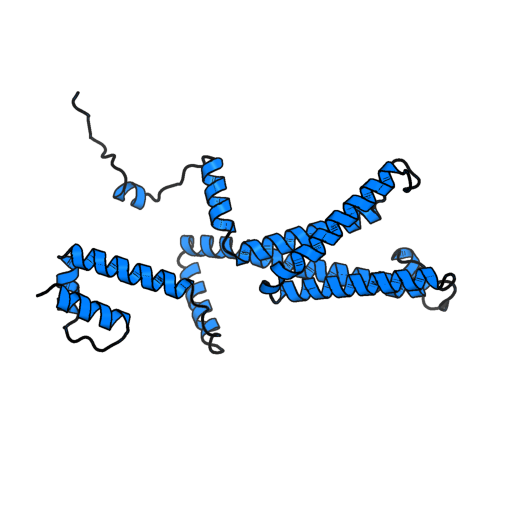2.31 91 PRO A C 1
ATOM 672 O O . PRO A 1 91 ? -8.602 2.102 2.530 1.00 82.31 91 PRO A O 1
ATOM 675 N N . LEU A 1 92 ? -9.964 1.148 4.036 1.00 85.94 92 LEU A N 1
ATOM 676 C CA . LEU A 1 92 ? -9.363 -0.178 3.918 1.00 85.94 92 LEU A CA 1
ATOM 677 C C . LEU A 1 92 ? -9.674 -0.804 2.556 1.00 85.94 92 LEU A C 1
ATOM 679 O O . LEU A 1 92 ? -8.773 -1.329 1.907 1.00 85.94 92 LEU A O 1
ATOM 683 N N . LEU A 1 93 ? -10.931 -0.733 2.107 1.00 88.75 93 LEU A N 1
ATOM 684 C CA . LEU A 1 93 ? -11.321 -1.233 0.787 1.00 88.75 93 LEU A CA 1
ATOM 685 C C . LEU A 1 93 ? -10.581 -0.480 -0.326 1.00 88.75 93 LEU A C 1
ATOM 687 O O . LEU A 1 93 ? -9.998 -1.112 -1.206 1.00 88.75 93 LEU A O 1
ATOM 691 N N . GLY A 1 94 ? -10.536 0.853 -0.239 1.00 90.50 94 GLY A N 1
ATOM 692 C CA . GLY A 1 94 ? -9.792 1.695 -1.174 1.00 90.50 94 GLY A CA 1
ATOM 693 C C . GLY A 1 94 ? -8.302 1.352 -1.208 1.00 90.50 94 GLY A C 1
ATOM 694 O O . GLY A 1 94 ? -7.741 1.177 -2.286 1.00 90.50 94 GLY A O 1
ATOM 695 N N . ALA A 1 95 ? -7.673 1.159 -0.044 1.00 92.00 95 ALA A N 1
ATOM 696 C CA . ALA A 1 95 ? -6.272 0.757 0.035 1.00 92.00 95 ALA A CA 1
ATOM 697 C C . ALA A 1 95 ? -6.027 -0.622 -0.596 1.00 92.00 95 ALA A C 1
ATOM 699 O O . ALA A 1 95 ? -5.053 -0.792 -1.321 1.00 92.00 95 ALA A O 1
ATOM 700 N N . ARG A 1 96 ? -6.914 -1.603 -0.386 1.00 94.19 96 ARG A N 1
ATOM 701 C CA . ARG A 1 96 ? -6.783 -2.937 -1.001 1.00 94.19 96 ARG A CA 1
ATOM 702 C C . ARG A 1 96 ? -6.877 -2.882 -2.522 1.00 94.19 96 ARG A C 1
ATOM 704 O O . ARG A 1 96 ? -6.070 -3.521 -3.192 1.00 94.19 96 ARG A O 1
ATOM 711 N N . ILE A 1 97 ? -7.819 -2.102 -3.054 1.00 95.69 97 ILE A N 1
ATOM 712 C CA . ILE A 1 97 ? -7.952 -1.887 -4.500 1.00 95.69 97 ILE A CA 1
ATOM 713 C C . ILE A 1 97 ? -6.696 -1.199 -5.041 1.00 95.69 97 ILE A C 1
ATOM 715 O O . ILE A 1 97 ? -6.125 -1.669 -6.020 1.00 95.69 97 ILE A O 1
ATOM 719 N N . ALA A 1 98 ? -6.212 -0.147 -4.375 1.00 96.12 98 ALA A N 1
ATOM 720 C CA . ALA A 1 98 ? -4.990 0.547 -4.775 1.00 96.12 98 ALA A CA 1
ATOM 721 C C . ALA A 1 98 ? -3.767 -0.387 -4.784 1.00 96.12 98 ALA A C 1
ATOM 723 O O . ALA A 1 98 ? -3.015 -0.394 -5.754 1.00 96.12 98 ALA A O 1
ATOM 724 N N . LEU A 1 99 ? -3.594 -1.223 -3.753 1.00 97.12 99 LEU A N 1
ATOM 725 C CA . LEU A 1 99 ? -2.523 -2.226 -3.696 1.00 97.12 99 LEU A CA 1
ATOM 726 C C . LEU A 1 99 ? -2.635 -3.253 -4.829 1.00 97.12 99 LEU A C 1
ATOM 728 O O . LEU A 1 99 ? -1.619 -3.617 -5.413 1.00 97.12 99 LEU A O 1
ATOM 732 N N . ALA A 1 100 ? -3.849 -3.700 -5.164 1.00 97.62 100 ALA A N 1
ATOM 733 C CA . ALA A 1 100 ? -4.074 -4.623 -6.275 1.00 97.62 100 ALA A CA 1
ATOM 734 C C . ALA A 1 100 ? -3.741 -3.981 -7.633 1.00 97.62 100 ALA A C 1
ATOM 736 O O . ALA A 1 100 ? -3.046 -4.590 -8.441 1.00 97.62 100 ALA A O 1
ATOM 737 N N . VAL A 1 101 ? -4.170 -2.736 -7.864 1.00 98.12 101 VAL A N 1
ATOM 738 C CA . VAL A 1 101 ? -3.836 -1.981 -9.082 1.00 98.12 101 VAL A CA 1
ATOM 739 C C . VAL A 1 101 ? -2.326 -1.773 -9.192 1.00 98.12 101 VAL A C 1
ATOM 741 O O . VAL A 1 101 ? -1.745 -2.051 -10.236 1.00 98.12 101 VAL A O 1
ATOM 744 N N . LEU A 1 102 ? -1.666 -1.354 -8.111 1.00 98.06 102 LEU A N 1
ATOM 745 C CA . LEU A 1 102 ? -0.213 -1.189 -8.090 1.00 98.06 102 LEU A CA 1
ATOM 746 C C . LEU A 1 102 ? 0.513 -2.515 -8.333 1.00 98.06 102 LEU A C 1
ATOM 748 O O . LEU A 1 102 ? 1.494 -2.532 -9.068 1.00 98.06 102 LEU A O 1
ATOM 752 N N . ALA A 1 103 ? 0.024 -3.631 -7.786 1.00 98.06 103 ALA A N 1
ATOM 753 C CA . ALA A 1 103 ? 0.583 -4.949 -8.072 1.00 98.06 103 ALA A CA 1
ATOM 754 C C . ALA A 1 103 ? 0.532 -5.273 -9.573 1.00 98.06 103 ALA A C 1
ATOM 756 O O . ALA A 1 103 ? 1.536 -5.706 -10.134 1.00 98.06 103 ALA A O 1
ATOM 757 N N . VAL A 1 104 ? -0.598 -4.995 -10.236 1.00 98.31 104 VAL A N 1
ATOM 758 C CA . VAL A 1 104 ? -0.728 -5.143 -11.695 1.00 98.31 104 VAL A CA 1
ATOM 759 C C . VAL A 1 104 ? 0.275 -4.250 -12.425 1.00 98.31 104 VAL A C 1
ATOM 761 O O . VAL A 1 104 ? 0.963 -4.732 -13.320 1.00 98.31 104 VAL A O 1
ATOM 764 N N . VAL A 1 105 ? 0.427 -2.987 -12.016 1.00 97.50 105 VAL A N 1
ATOM 765 C CA . VAL A 1 105 ? 1.426 -2.069 -12.595 1.00 97.50 105 VAL A CA 1
ATOM 766 C C . VAL A 1 105 ? 2.847 -2.631 -12.460 1.00 97.50 105 VAL A C 1
ATOM 768 O O . VAL A 1 105 ? 3.585 -2.655 -13.443 1.00 97.50 105 VAL A O 1
ATOM 771 N N . TYR A 1 106 ? 3.230 -3.147 -11.287 1.00 97.88 106 TYR A N 1
ATOM 772 C CA . TYR A 1 106 ? 4.545 -3.766 -11.075 1.00 97.88 106 TYR A CA 1
ATOM 773 C C . TYR A 1 106 ? 4.747 -5.032 -11.916 1.00 97.88 106 TYR A C 1
ATOM 775 O O . TYR A 1 106 ? 5.840 -5.235 -12.444 1.00 97.88 106 TYR A O 1
ATOM 783 N N . PHE A 1 107 ? 3.717 -5.868 -12.078 1.00 98.19 107 PHE A N 1
ATOM 784 C CA . PHE A 1 107 ? 3.798 -7.048 -12.940 1.00 98.19 107 PHE A CA 1
ATOM 785 C C . PHE A 1 107 ? 3.948 -6.679 -14.412 1.00 98.19 107 PHE A C 1
ATOM 787 O O . PHE A 1 107 ? 4.813 -7.237 -15.083 1.00 98.19 107 PHE A O 1
ATOM 794 N N . LEU A 1 108 ? 3.170 -5.714 -14.906 1.00 96.00 108 LEU A N 1
ATOM 795 C CA . LEU A 1 108 ? 3.317 -5.207 -16.271 1.00 96.00 108 LEU A CA 1
ATOM 796 C C . LEU A 1 108 ? 4.717 -4.628 -16.488 1.00 96.00 108 LEU A C 1
ATOM 798 O O . LEU A 1 108 ? 5.354 -4.927 -17.494 1.00 96.00 108 LEU A O 1
ATOM 802 N N . TRP A 1 109 ? 5.242 -3.880 -15.516 1.00 95.62 109 TRP A N 1
ATOM 803 C CA . TRP A 1 109 ? 6.599 -3.344 -15.590 1.00 95.62 109 TRP A CA 1
ATOM 804 C C . TRP A 1 109 ? 7.667 -4.448 -15.602 1.00 95.62 109 TRP A C 1
ATOM 806 O O . TRP A 1 109 ? 8.610 -4.384 -16.387 1.00 95.62 109 TRP A O 1
ATOM 816 N N . ALA A 1 110 ? 7.506 -5.492 -14.785 1.00 96.38 110 ALA A N 1
ATOM 817 C CA . ALA A 1 110 ? 8.396 -6.651 -14.795 1.00 96.38 110 ALA A CA 1
ATOM 818 C C . ALA A 1 110 ? 8.372 -7.386 -16.145 1.00 96.38 110 ALA A C 1
ATOM 820 O O . ALA A 1 110 ? 9.429 -7.751 -16.655 1.00 96.38 110 ALA A O 1
ATOM 821 N N . ILE A 1 111 ? 7.189 -7.564 -16.742 1.00 93.62 111 ILE A N 1
ATOM 822 C CA . ILE A 1 111 ? 7.021 -8.193 -18.060 1.00 93.62 111 ILE A CA 1
ATOM 823 C C . ILE A 1 111 ? 7.697 -7.355 -19.148 1.00 93.62 111 ILE A C 1
ATOM 825 O O . ILE A 1 111 ? 8.419 -7.912 -19.971 1.00 93.62 111 ILE A O 1
ATOM 829 N N . LEU A 1 112 ? 7.518 -6.030 -19.129 1.00 91.88 112 LEU A N 1
ATOM 830 C CA . LEU A 1 112 ? 8.168 -5.123 -20.078 1.00 91.88 112 LEU A CA 1
ATOM 831 C C . LEU A 1 112 ? 9.697 -5.180 -19.967 1.00 91.88 112 LEU A C 1
ATOM 833 O O . LEU A 1 112 ? 10.371 -5.278 -20.986 1.00 91.88 112 LEU A O 1
ATOM 837 N N . LEU A 1 113 ? 10.251 -5.188 -18.750 1.00 91.94 113 LEU A N 1
ATOM 838 C CA . LEU A 1 113 ? 11.697 -5.327 -18.530 1.00 91.94 113 LEU A CA 1
ATOM 839 C C . LEU A 1 113 ? 12.223 -6.694 -18.984 1.00 91.94 113 LEU A C 1
ATOM 841 O O . LEU A 1 113 ? 13.295 -6.783 -19.579 1.00 91.94 113 LEU A O 1
ATOM 845 N N . PHE A 1 114 ? 11.465 -7.761 -18.729 1.00 91.00 114 PHE A N 1
ATOM 846 C CA . PHE A 1 114 ? 11.834 -9.106 -19.155 1.00 91.00 114 PHE A CA 1
ATOM 847 C C . PHE A 1 114 ? 11.819 -9.239 -20.682 1.00 91.00 114 PHE A C 1
ATOM 849 O O . PHE A 1 114 ? 12.800 -9.700 -21.262 1.00 91.00 114 PHE A O 1
ATOM 856 N N . ALA A 1 115 ? 10.762 -8.776 -21.351 1.00 87.94 115 ALA A N 1
ATOM 857 C CA . ALA A 1 115 ? 10.707 -8.743 -22.810 1.00 87.94 115 ALA A CA 1
ATOM 858 C C . ALA A 1 115 ? 11.804 -7.831 -23.386 1.00 87.94 115 ALA A C 1
ATOM 860 O O . ALA A 1 115 ? 12.501 -8.206 -24.330 1.00 87.94 115 ALA A O 1
ATOM 861 N N . GLY A 1 116 ? 12.042 -6.682 -22.752 1.00 86.81 116 GLY A N 1
ATOM 862 C CA . GLY A 1 116 ? 13.098 -5.755 -23.132 1.00 86.81 116 GLY A CA 1
ATOM 863 C C . GLY A 1 116 ? 14.504 -6.332 -23.005 1.00 86.81 116 GLY A C 1
ATOM 864 O O . GLY A 1 116 ? 15.357 -6.005 -23.821 1.00 86.81 116 GLY A O 1
ATOM 865 N N . SER A 1 117 ? 14.741 -7.279 -22.090 1.00 86.56 117 SER A N 1
ATOM 866 C CA . SER A 1 117 ? 16.027 -7.992 -22.012 1.00 86.56 117 SER A CA 1
ATOM 867 C C . SER A 1 117 ? 16.345 -8.806 -23.275 1.00 86.56 117 SER A C 1
ATOM 869 O O . SER A 1 117 ? 17.513 -9.051 -23.569 1.00 86.56 117 SER A O 1
ATOM 871 N N . THR A 1 118 ? 15.317 -9.194 -24.040 1.00 81.75 118 THR A N 1
ATOM 872 C CA . THR A 1 118 ? 15.463 -9.898 -25.324 1.00 81.75 118 THR A CA 1
ATOM 873 C C . THR A 1 118 ? 15.483 -8.942 -26.515 1.00 81.75 118 THR A C 1
ATOM 875 O O . THR A 1 118 ? 16.228 -9.171 -27.466 1.00 81.75 118 THR A O 1
ATOM 878 N N . ALA A 1 119 ? 14.710 -7.853 -26.444 1.00 78.88 119 ALA A N 1
ATOM 879 C CA . ALA A 1 119 ? 14.561 -6.861 -27.510 1.00 78.88 119 ALA A CA 1
ATOM 880 C C . ALA A 1 119 ? 15.594 -5.716 -27.453 1.00 78.88 119 ALA A C 1
ATOM 882 O O . ALA A 1 119 ? 15.706 -4.949 -28.402 1.00 78.88 119 ALA A O 1
ATOM 883 N N . GLY A 1 120 ? 16.358 -5.591 -26.363 1.00 77.06 120 GLY A N 1
ATOM 884 C CA . GLY A 1 120 ? 17.346 -4.526 -26.144 1.00 77.06 120 GLY A CA 1
ATOM 885 C C . GLY A 1 120 ? 16.753 -3.176 -25.716 1.00 77.06 120 GLY A C 1
ATOM 886 O O . GLY A 1 120 ? 17.493 -2.217 -25.522 1.00 77.06 120 GLY A O 1
ATOM 887 N N . THR A 1 121 ? 15.432 -3.087 -25.545 1.00 79.69 121 THR A N 1
ATOM 888 C CA . THR A 1 121 ? 14.703 -1.858 -25.200 1.00 79.69 121 THR A CA 1
ATOM 889 C C . THR A 1 121 ? 13.486 -2.182 -24.340 1.00 79.69 121 THR A C 1
ATOM 891 O O . THR A 1 121 ? 12.816 -3.181 -24.577 1.00 79.69 121 THR A O 1
ATOM 894 N N . ALA A 1 122 ? 13.197 -1.359 -23.331 1.00 78.38 122 ALA A N 1
ATOM 895 C CA . ALA A 1 122 ? 12.002 -1.494 -22.490 1.00 78.38 122 ALA A CA 1
ATOM 896 C C . ALA A 1 122 ? 10.875 -0.519 -22.891 1.00 78.38 122 ALA A C 1
ATOM 898 O O . ALA A 1 122 ? 9.826 -0.503 -22.245 1.00 78.38 122 ALA A O 1
ATOM 899 N N . ASP A 1 123 ? 11.086 0.284 -23.942 1.00 82.81 123 ASP A N 1
ATOM 900 C CA . ASP A 1 123 ? 10.083 1.196 -24.493 1.00 82.81 123 ASP A CA 1
ATOM 901 C C . ASP A 1 123 ? 8.967 0.384 -25.182 1.00 82.81 123 ASP A C 1
ATOM 903 O O . ASP A 1 123 ? 9.252 -0.321 -26.155 1.00 82.81 123 ASP A O 1
ATOM 907 N N . PRO A 1 124 ? 7.698 0.474 -24.731 1.00 81.62 124 PRO A N 1
ATOM 908 C CA . PRO A 1 124 ? 6.589 -0.293 -25.297 1.00 81.62 124 PRO A CA 1
ATOM 909 C C . PRO A 1 124 ? 6.405 -0.115 -26.808 1.00 81.62 124 PRO A C 1
ATOM 911 O O . PRO A 1 124 ? 6.018 -1.067 -27.488 1.00 81.62 124 PRO A O 1
ATOM 914 N N . ALA A 1 125 ? 6.677 1.081 -27.342 1.00 81.50 125 ALA A N 1
ATOM 915 C CA . ALA A 1 125 ? 6.517 1.362 -28.767 1.00 81.50 125 ALA A CA 1
ATOM 916 C C . ALA A 1 125 ? 7.577 0.628 -29.601 1.00 81.50 125 ALA A C 1
ATOM 918 O O . ALA A 1 125 ? 7.260 0.015 -30.618 1.00 81.50 125 ALA A O 1
ATOM 919 N N . GLN A 1 126 ? 8.826 0.637 -29.134 1.00 80.75 126 GLN A N 1
ATOM 920 C CA . GLN A 1 126 ? 9.931 -0.063 -29.790 1.00 80.75 126 GLN A CA 1
ATOM 921 C C . GLN A 1 126 ? 9.820 -1.579 -29.613 1.00 80.75 126 GLN A C 1
ATOM 923 O O . GLN A 1 126 ? 10.144 -2.336 -30.524 1.00 80.75 126 GLN A O 1
ATOM 928 N N . LEU A 1 127 ? 9.313 -2.024 -28.461 1.00 79.50 127 LEU A N 1
ATOM 929 C CA . LEU A 1 127 ? 9.076 -3.432 -28.167 1.00 79.50 127 LEU A CA 1
ATOM 930 C C . LEU A 1 127 ? 8.040 -4.045 -29.123 1.00 79.50 127 LEU A C 1
ATOM 932 O O . LEU A 1 127 ? 8.211 -5.173 -29.577 1.00 79.50 127 LEU A O 1
ATOM 936 N N . TYR A 1 128 ? 6.977 -3.302 -29.451 1.00 76.56 128 TYR A N 1
ATOM 937 C CA . TYR A 1 128 ? 5.964 -3.736 -30.415 1.00 76.56 128 TYR A CA 1
ATOM 938 C C . TYR A 1 128 ? 6.549 -3.937 -31.819 1.00 76.56 128 TYR A C 1
ATOM 940 O O . TYR A 1 128 ? 6.265 -4.948 -32.461 1.00 76.56 128 TYR A O 1
ATOM 948 N N . GLU A 1 129 ? 7.395 -3.011 -32.277 1.00 75.62 129 GLU A N 1
ATOM 949 C CA . GLU A 1 129 ? 8.081 -3.142 -33.567 1.00 75.62 129 GLU A CA 1
ATOM 950 C C . GLU A 1 129 ? 9.085 -4.306 -33.556 1.00 75.62 129 GLU A C 1
ATOM 952 O O . GLU A 1 129 ? 9.105 -5.093 -34.497 1.00 75.62 129 GLU A O 1
ATOM 957 N N . ALA A 1 130 ? 9.838 -4.490 -32.465 1.00 70.38 130 ALA A N 1
ATOM 958 C CA . ALA A 1 130 ? 10.832 -5.560 -32.321 1.00 70.38 130 ALA A CA 1
ATOM 959 C C . ALA A 1 130 ? 10.236 -6.982 -32.233 1.00 70.38 130 ALA A C 1
ATOM 961 O O . ALA A 1 130 ? 10.944 -7.960 -32.464 1.00 70.38 130 ALA A O 1
ATOM 962 N N . ILE A 1 131 ? 8.955 -7.117 -31.868 1.00 68.19 131 ILE A N 1
ATOM 963 C CA . ILE A 1 131 ? 8.246 -8.406 -31.733 1.00 68.19 131 ILE A CA 1
ATOM 964 C C . ILE A 1 131 ? 7.307 -8.653 -32.938 1.00 68.19 131 ILE A C 1
ATOM 966 O O . ILE A 1 131 ? 6.612 -9.672 -33.001 1.00 68.19 131 ILE A O 1
ATOM 970 N N . ARG A 1 132 ? 7.269 -7.745 -33.926 1.00 70.62 132 ARG A N 1
ATOM 971 C CA . ARG A 1 132 ? 6.384 -7.863 -35.093 1.00 70.62 132 ARG A CA 1
ATOM 972 C C . ARG A 1 132 ? 6.662 -9.174 -35.865 1.00 70.62 132 ARG A C 1
ATOM 974 O O . ARG A 1 132 ? 7.801 -9.426 -36.248 1.00 70.62 132 ARG A O 1
ATOM 981 N N . PRO A 1 133 ? 5.638 -10.000 -36.169 1.00 61.78 133 PRO A N 1
ATOM 982 C CA . PRO A 1 133 ? 5.836 -11.261 -36.884 1.00 61.78 133 PRO A CA 1
ATOM 983 C C . PRO A 1 133 ? 6.349 -11.023 -38.313 1.00 61.78 133 PRO A C 1
ATOM 985 O O . PRO A 1 133 ? 5.652 -10.411 -39.120 1.00 61.78 133 PRO A O 1
ATOM 988 N N . GLY A 1 134 ? 7.538 -11.534 -38.639 1.00 60.72 134 GLY A N 1
ATOM 989 C CA . GLY A 1 134 ? 8.116 -11.489 -39.993 1.00 60.72 134 GLY A CA 1
ATOM 990 C C . GLY A 1 134 ? 9.571 -11.024 -40.026 1.00 60.72 134 GLY A C 1
ATOM 991 O O . GLY A 1 134 ? 10.339 -11.475 -40.871 1.00 60.72 134 GLY A O 1
ATOM 992 N N . GLU A 1 135 ? 9.965 -10.224 -39.042 1.00 57.38 135 GLU A N 1
ATOM 993 C CA . GLU A 1 135 ? 11.353 -10.008 -38.654 1.00 57.38 135 GLU A CA 1
ATOM 994 C C . GLU A 1 135 ? 11.534 -10.867 -37.391 1.00 57.38 135 GLU A C 1
ATOM 996 O O . GLU A 1 135 ? 10.764 -10.781 -36.441 1.00 57.38 135 GLU A O 1
ATOM 1001 N N . GLY A 1 136 ? 12.425 -11.858 -37.439 1.00 54.28 136 GLY A N 1
ATOM 1002 C CA . GLY A 1 136 ? 12.740 -12.688 -36.272 1.00 54.28 136 GLY A CA 1
ATOM 1003 C C . GLY A 1 136 ? 13.359 -11.858 -35.135 1.00 54.28 136 GLY A C 1
ATOM 1004 O O . GLY A 1 136 ? 13.398 -10.637 -35.209 1.00 54.28 136 GLY A O 1
ATOM 1005 N N . PRO A 1 137 ? 13.900 -12.485 -34.077 1.00 55.06 137 PRO A N 1
ATOM 1006 C CA . PRO A 1 137 ? 14.608 -11.772 -33.012 1.00 55.06 137 PRO A CA 1
ATOM 1007 C C . PRO A 1 137 ? 15.929 -11.174 -33.535 1.00 55.06 137 PRO A C 1
ATOM 1009 O O . PRO A 1 137 ? 17.020 -11.658 -33.238 1.00 55.06 137 PRO A O 1
ATOM 1012 N N . GLN A 1 138 ? 15.862 -10.162 -34.393 1.00 55.75 138 GLN A N 1
ATOM 1013 C CA . GLN A 1 138 ? 17.014 -9.433 -34.877 1.00 55.75 138 GLN A CA 1
ATOM 1014 C C . GLN A 1 138 ? 17.234 -8.227 -33.959 1.00 55.75 138 GLN A C 1
ATOM 1016 O O . GLN A 1 138 ? 16.433 -7.305 -33.920 1.00 55.75 138 GLN A O 1
ATOM 1021 N N . ALA A 1 139 ? 18.375 -8.248 -33.263 1.00 51.41 139 ALA A N 1
ATOM 1022 C CA . ALA A 1 139 ? 19.116 -7.073 -32.781 1.00 51.41 139 ALA A CA 1
ATOM 1023 C C . ALA A 1 139 ? 19.000 -6.598 -31.312 1.00 51.41 139 ALA A C 1
ATOM 1025 O O . ALA A 1 139 ? 19.634 -5.601 -30.982 1.00 51.41 139 ALA A O 1
ATOM 1026 N N . GLY A 1 140 ? 18.347 -7.310 -30.387 1.00 51.00 140 GLY A N 1
ATOM 1027 C CA . GLY A 1 140 ? 18.265 -6.848 -28.984 1.00 51.00 140 GLY A CA 1
ATOM 1028 C C . GLY A 1 140 ? 19.428 -7.217 -28.046 1.00 51.00 140 GLY A C 1
ATOM 1029 O O . GLY A 1 140 ? 19.758 -6.472 -27.126 1.00 51.00 140 GLY A O 1
ATOM 1030 N N . ALA A 1 141 ? 20.092 -8.355 -28.271 1.00 54.31 141 ALA A N 1
ATOM 1031 C CA . ALA A 1 141 ? 21.121 -8.890 -27.368 1.00 54.31 141 ALA A CA 1
ATOM 1032 C C . ALA A 1 141 ? 22.547 -8.378 -27.670 1.00 54.31 141 ALA A C 1
ATOM 1034 O O . ALA A 1 141 ? 23.513 -9.134 -27.566 1.00 54.31 141 ALA A O 1
ATO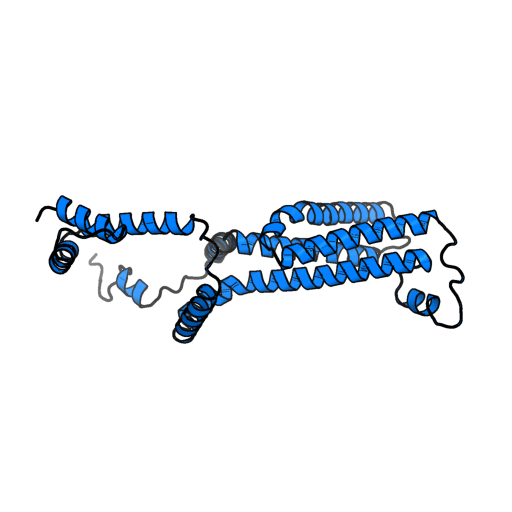M 1035 N N . ALA A 1 142 ? 22.705 -7.117 -28.086 1.00 61.25 142 ALA A N 1
ATOM 1036 C CA . ALA A 1 142 ? 24.027 -6.570 -28.411 1.00 61.25 142 ALA A CA 1
ATOM 1037 C C . ALA A 1 142 ? 24.923 -6.401 -27.167 1.00 61.25 142 ALA A C 1
ATOM 1039 O O . ALA A 1 142 ? 26.144 -6.514 -27.272 1.00 61.25 142 ALA A O 1
ATOM 1040 N N . ASP A 1 143 ? 24.326 -6.189 -25.987 1.00 77.19 143 ASP A N 1
ATOM 1041 C CA . ASP A 1 143 ? 25.049 -6.100 -24.716 1.00 77.19 143 ASP A CA 1
ATOM 1042 C C . ASP A 1 143 ? 24.501 -7.091 -23.666 1.00 77.19 143 ASP A C 1
ATOM 1044 O O . ASP A 1 143 ? 23.482 -6.828 -23.014 1.00 77.19 143 ASP A O 1
ATOM 1048 N N . PRO A 1 144 ? 25.199 -8.221 -23.436 1.00 82.62 144 PRO A N 1
ATOM 1049 C CA . PRO A 1 144 ? 24.844 -9.190 -22.401 1.00 82.62 144 PRO A CA 1
ATOM 1050 C C . PRO A 1 144 ? 24.780 -8.600 -20.985 1.00 82.62 144 PRO A C 1
ATOM 1052 O O . PRO A 1 144 ? 24.056 -9.125 -20.134 1.00 82.62 144 PRO A O 1
ATOM 1055 N N . LYS A 1 145 ? 25.530 -7.526 -20.694 1.00 87.50 145 LYS A N 1
ATOM 1056 C CA . LYS A 1 145 ? 25.512 -6.887 -19.369 1.00 87.50 145 LYS A CA 1
ATOM 1057 C C . LYS A 1 145 ? 24.224 -6.104 -19.154 1.00 87.50 145 LYS A C 1
ATOM 1059 O O . LYS A 1 145 ? 23.625 -6.225 -18.087 1.00 87.50 145 LYS A O 1
ATOM 1064 N N . LEU A 1 146 ? 23.781 -5.351 -20.158 1.00 84.44 146 LEU A N 1
ATOM 1065 C CA . LEU A 1 146 ? 22.519 -4.619 -20.100 1.00 84.44 146 LEU A CA 1
ATOM 1066 C C . LEU A 1 146 ? 21.330 -5.574 -19.935 1.00 84.44 146 LEU A C 1
ATOM 1068 O O . LEU A 1 146 ? 20.498 -5.364 -19.052 1.00 84.44 146 LEU A O 1
ATOM 1072 N N . ALA A 1 147 ? 21.302 -6.667 -20.706 1.00 86.31 147 ALA A N 1
ATOM 1073 C CA . ALA A 1 147 ? 20.271 -7.698 -20.587 1.00 86.31 147 ALA A CA 1
ATOM 1074 C C . ALA A 1 147 ? 20.215 -8.288 -19.168 1.00 86.31 147 ALA A C 1
ATOM 1076 O O . ALA A 1 147 ? 19.134 -8.442 -18.598 1.00 86.31 147 ALA A O 1
ATOM 1077 N N . LYS A 1 148 ? 21.378 -8.540 -18.548 1.00 90.06 148 LYS A N 1
ATOM 1078 C CA . LYS A 1 148 ? 21.449 -8.992 -17.154 1.00 90.06 148 LYS A CA 1
ATOM 1079 C C . LYS A 1 148 ? 20.824 -7.982 -16.184 1.00 90.06 148 LYS A C 1
ATOM 1081 O O . LYS A 1 148 ? 20.009 -8.381 -15.358 1.00 90.06 148 LYS A O 1
ATOM 1086 N N . TYR A 1 149 ? 21.148 -6.692 -16.296 1.00 91.06 149 TYR A N 1
ATOM 1087 C CA . TYR A 1 149 ? 20.558 -5.667 -15.424 1.00 91.06 149 TYR A CA 1
ATOM 1088 C C . TYR A 1 149 ? 19.043 -5.526 -15.612 1.00 91.06 149 TYR A C 1
ATOM 1090 O O . TYR A 1 149 ? 18.325 -5.319 -14.635 1.00 91.06 149 TYR A O 1
ATOM 1098 N N . MET A 1 150 ? 18.540 -5.680 -16.841 1.00 91.19 150 MET A N 1
ATOM 1099 C CA . MET A 1 150 ? 17.100 -5.692 -17.117 1.00 91.19 150 MET A CA 1
ATOM 1100 C C . MET A 1 150 ? 16.404 -6.898 -16.475 1.00 91.19 150 MET A C 1
ATOM 1102 O O . MET A 1 150 ? 15.329 -6.738 -15.899 1.00 91.19 150 MET A O 1
ATOM 1106 N N . ILE A 1 151 ? 17.026 -8.082 -16.509 1.00 91.94 151 ILE A N 1
ATOM 1107 C CA . ILE A 1 151 ? 16.515 -9.286 -15.836 1.00 91.94 151 ILE A CA 1
ATOM 1108 C C . ILE A 1 151 ? 16.503 -9.091 -14.314 1.00 91.94 151 ILE A C 1
ATOM 1110 O O . ILE A 1 151 ? 15.474 -9.327 -13.681 1.00 91.94 151 ILE A O 1
ATOM 1114 N N . ASP A 1 152 ? 17.600 -8.605 -13.726 1.00 95.75 152 ASP A N 1
ATOM 1115 C CA . ASP A 1 152 ? 17.687 -8.335 -12.283 1.00 95.75 152 ASP A CA 1
ATOM 1116 C C . ASP A 1 152 ? 16.622 -7.305 -11.852 1.00 95.75 152 ASP A C 1
ATOM 1118 O O . ASP A 1 152 ? 15.927 -7.477 -10.840 1.00 95.75 152 ASP A O 1
ATOM 1122 N N . ALA A 1 153 ? 16.415 -6.263 -12.664 1.00 93.56 153 ALA A N 1
ATOM 1123 C CA . ALA A 1 153 ? 15.347 -5.297 -12.457 1.00 93.56 153 ALA A CA 1
ATOM 1124 C C . ALA A 1 153 ? 13.964 -5.963 -12.554 1.00 93.56 153 ALA A C 1
ATOM 1126 O O . ALA A 1 153 ? 13.155 -5.784 -11.640 1.00 93.56 153 ALA A O 1
ATOM 1127 N N . ALA A 1 154 ? 13.693 -6.770 -13.583 1.00 96.00 154 ALA A N 1
ATOM 1128 C CA . ALA A 1 154 ? 12.422 -7.476 -13.757 1.00 96.00 154 ALA A CA 1
ATOM 1129 C C . ALA A 1 154 ? 12.088 -8.367 -12.551 1.00 96.00 154 ALA A C 1
ATOM 1131 O O . ALA A 1 154 ? 10.977 -8.292 -12.021 1.00 96.00 154 ALA A O 1
ATOM 1132 N N . ILE A 1 155 ? 13.066 -9.135 -12.057 1.00 97.69 155 ILE A N 1
ATOM 1133 C CA . ILE A 1 155 ? 12.926 -9.982 -10.864 1.00 97.69 155 ILE A CA 1
ATOM 1134 C C . ILE A 1 155 ? 12.522 -9.132 -9.656 1.00 97.69 155 ILE A C 1
ATOM 1136 O O . ILE A 1 155 ? 11.568 -9.471 -8.951 1.00 97.69 155 ILE A O 1
ATOM 1140 N N . SER A 1 156 ? 13.195 -7.996 -9.438 1.00 96.88 156 SER A N 1
ATOM 1141 C CA . SER A 1 156 ? 12.860 -7.101 -8.325 1.00 96.88 156 SER A CA 1
ATOM 1142 C C . SER A 1 156 ? 11.437 -6.536 -8.439 1.00 96.88 156 SER A C 1
ATOM 1144 O O . SER A 1 156 ? 10.706 -6.528 -7.450 1.00 96.88 156 SER A O 1
ATOM 1146 N N . ARG A 1 157 ? 10.997 -6.122 -9.641 1.00 96.75 157 ARG A N 1
ATOM 1147 C CA . ARG A 1 157 ? 9.645 -5.572 -9.866 1.00 96.75 157 ARG A CA 1
ATOM 1148 C C . ARG A 1 157 ? 8.578 -6.640 -9.668 1.00 96.75 157 ARG A C 1
ATOM 1150 O O . ARG A 1 157 ? 7.557 -6.359 -9.045 1.00 96.75 157 ARG A O 1
ATOM 1157 N N . PHE A 1 158 ? 8.832 -7.862 -10.126 1.00 98.38 158 PHE A N 1
ATOM 1158 C CA . PHE A 1 158 ? 7.925 -8.985 -9.920 1.00 98.38 158 PHE A CA 1
ATOM 1159 C C . PHE A 1 158 ? 7.766 -9.311 -8.431 1.00 98.38 158 PHE A C 1
ATOM 1161 O O . PHE A 1 158 ? 6.643 -9.435 -7.946 1.00 98.38 158 PHE A O 1
ATOM 1168 N N . ALA A 1 159 ? 8.874 -9.393 -7.687 1.00 98.19 159 ALA A N 1
ATOM 1169 C CA . ALA A 1 159 ? 8.850 -9.660 -6.250 1.00 98.19 159 ALA A CA 1
ATOM 1170 C C . ALA A 1 159 ? 8.089 -8.570 -5.474 1.00 98.19 159 ALA A C 1
ATOM 1172 O O . ALA A 1 159 ? 7.274 -8.876 -4.600 1.00 98.19 159 ALA A O 1
ATOM 1173 N N . LEU A 1 160 ? 8.304 -7.301 -5.833 1.00 97.81 160 LEU A N 1
ATOM 1174 C CA . LEU A 1 160 ? 7.563 -6.163 -5.291 1.00 97.81 160 LEU A CA 1
ATOM 1175 C C . LEU A 1 160 ? 6.056 -6.295 -5.580 1.00 97.81 160 LEU A C 1
ATOM 1177 O O . LEU A 1 160 ? 5.250 -6.271 -4.642 1.00 97.81 160 LEU A O 1
ATOM 1181 N N . GLY A 1 161 ? 5.680 -6.529 -6.841 1.00 97.88 161 GLY A N 1
ATOM 1182 C CA . GLY A 1 161 ? 4.292 -6.749 -7.253 1.00 97.88 161 GLY A CA 1
ATOM 1183 C C . GLY A 1 161 ? 3.622 -7.900 -6.500 1.00 97.88 161 GLY A C 1
ATOM 1184 O O . GLY A 1 161 ? 2.518 -7.735 -5.982 1.00 97.88 161 GLY A O 1
ATOM 1185 N N . ALA A 1 162 ? 4.318 -9.028 -6.331 1.00 98.19 162 ALA A N 1
ATOM 1186 C CA . ALA A 1 162 ? 3.841 -10.169 -5.550 1.00 98.19 162 ALA A CA 1
ATOM 1187 C C . ALA A 1 162 ? 3.609 -9.809 -4.074 1.00 98.19 162 ALA A C 1
ATOM 1189 O O . ALA A 1 162 ? 2.594 -10.200 -3.495 1.00 98.19 162 ALA A O 1
ATOM 1190 N N . GLY A 1 163 ? 4.494 -9.005 -3.476 1.00 97.38 163 GLY A N 1
ATOM 1191 C CA . GLY A 1 163 ? 4.309 -8.474 -2.126 1.00 97.38 163 GLY A CA 1
ATOM 1192 C C . GLY A 1 163 ? 3.048 -7.612 -1.992 1.00 97.38 163 GLY A C 1
ATOM 1193 O O . GLY A 1 163 ? 2.277 -7.797 -1.049 1.00 97.38 163 GLY A O 1
ATOM 1194 N N . LEU A 1 164 ? 2.785 -6.710 -2.946 1.00 97.88 164 LEU A N 1
ATOM 1195 C CA . LEU A 1 164 ? 1.575 -5.868 -2.934 1.00 97.88 164 LEU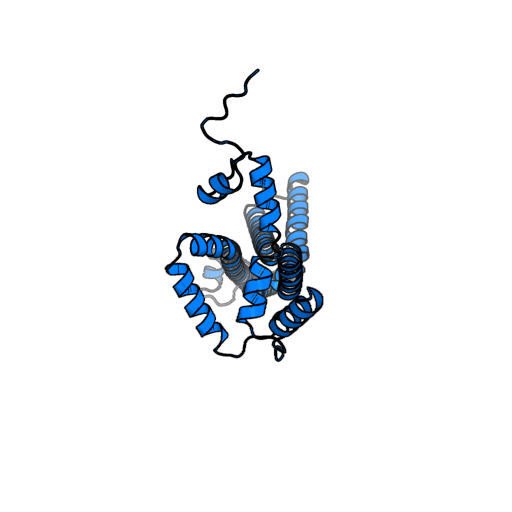 A CA 1
ATOM 1196 C C . LEU A 1 164 ? 0.305 -6.678 -3.195 1.00 97.88 164 LEU A C 1
ATOM 1198 O O . LEU A 1 164 ? -0.706 -6.446 -2.533 1.00 97.88 164 LEU A O 1
ATOM 1202 N N . ALA A 1 165 ? 0.358 -7.658 -4.100 1.00 97.62 165 ALA A N 1
ATOM 1203 C CA . ALA A 1 165 ? -0.740 -8.592 -4.337 1.00 97.62 165 ALA A CA 1
ATOM 1204 C C . ALA A 1 165 ? -1.056 -9.402 -3.070 1.00 97.62 165 ALA A C 1
ATOM 1206 O O . ALA A 1 165 ? -2.215 -9.557 -2.692 1.00 97.62 165 ALA A O 1
ATOM 1207 N N . TRP A 1 166 ? -0.028 -9.856 -2.352 1.00 97.19 166 TRP A N 1
ATOM 1208 C CA . TRP A 1 166 ? -0.219 -10.520 -1.069 1.00 97.19 166 TRP A CA 1
ATOM 1209 C C . TRP A 1 166 ? -0.808 -9.576 -0.019 1.00 97.19 166 TRP A C 1
ATOM 1211 O O . TRP A 1 166 ? -1.726 -9.961 0.700 1.00 97.19 166 TRP A O 1
ATOM 1221 N N . ALA A 1 167 ? -0.341 -8.329 0.060 1.00 94.38 167 ALA A N 1
ATOM 1222 C CA . ALA A 1 167 ? -0.886 -7.336 0.985 1.00 94.38 167 ALA A CA 1
ATOM 1223 C C . ALA A 1 167 ? -2.339 -6.949 0.665 1.00 94.38 167 ALA A C 1
ATOM 1225 O O . ALA A 1 167 ? -3.102 -6.648 1.585 1.00 94.38 167 ALA A O 1
ATOM 1226 N N . SER A 1 168 ? -2.751 -6.996 -0.607 1.00 95.00 168 SER A N 1
ATOM 1227 C CA . SER A 1 168 ? -4.138 -6.740 -1.008 1.00 95.00 168 SER A CA 1
ATOM 1228 C C . SER A 1 168 ? -5.086 -7.859 -0.551 1.00 95.00 168 SER A C 1
ATOM 1230 O O . SER A 1 168 ? -6.224 -7.579 -0.161 1.00 95.00 168 SER A O 1
ATOM 1232 N N . TRP A 1 169 ? -4.628 -9.117 -0.508 1.00 92.44 169 TRP A N 1
ATOM 1233 C CA . TRP A 1 169 ? -5.391 -10.238 0.057 1.00 92.44 169 TRP A CA 1
ATOM 1234 C C . TRP A 1 169 ? -5.285 -10.282 1.587 1.00 92.44 169 TRP A C 1
ATOM 1236 O O . TRP A 1 169 ? -6.295 -10.353 2.289 1.00 92.44 169 TRP A O 1
ATOM 1246 N N . ALA A 1 170 ? -4.073 -10.177 2.120 1.00 90.56 170 ALA A N 1
ATOM 1247 C CA . ALA A 1 170 ? -3.759 -10.234 3.537 1.00 90.56 170 ALA A CA 1
ATOM 1248 C C . ALA A 1 170 ? -3.215 -8.876 4.036 1.00 90.56 170 ALA A C 1
ATOM 1250 O O . ALA A 1 170 ? -2.006 -8.752 4.251 1.00 90.56 170 ALA A O 1
ATOM 1251 N N . PRO A 1 171 ? -4.090 -7.889 4.351 1.00 87.69 171 PRO A N 1
ATOM 1252 C CA . PRO A 1 171 ? -3.718 -6.557 4.864 1.00 87.69 171 PRO A CA 1
ATOM 1253 C C . PRO A 1 171 ? -2.742 -6.563 6.041 1.00 87.69 171 PRO A C 1
ATOM 1255 O O . PRO A 1 171 ? -2.025 -5.597 6.292 1.00 87.69 171 PRO A O 1
ATOM 1258 N N . ARG A 1 172 ? -2.696 -7.677 6.777 1.00 88.19 172 ARG A N 1
ATOM 1259 C CA . ARG A 1 172 ? -1.748 -7.900 7.864 1.00 88.19 172 ARG A CA 1
ATOM 1260 C C . ARG A 1 172 ? -0.278 -7.837 7.455 1.00 88.19 172 ARG A C 1
ATOM 1262 O O . ARG A 1 172 ? 0.547 -7.496 8.295 1.00 88.19 172 ARG A O 1
ATOM 1269 N N . ALA A 1 173 ? 0.035 -8.125 6.195 1.00 89.50 173 ALA A N 1
ATOM 1270 C CA . ALA A 1 173 ? 1.389 -8.061 5.660 1.00 89.50 173 ALA A CA 1
ATOM 1271 C C . ALA A 1 173 ? 1.872 -6.624 5.391 1.00 89.50 173 ALA A C 1
ATOM 1273 O O . ALA A 1 173 ? 3.077 -6.409 5.288 1.00 89.50 173 ALA A O 1
ATOM 1274 N N . ALA A 1 174 ? 0.969 -5.634 5.323 1.00 92.25 174 ALA A N 1
ATOM 1275 C CA . ALA A 1 174 ? 1.315 -4.265 4.930 1.00 92.25 174 ALA A CA 1
ATOM 1276 C C . ALA A 1 174 ? 2.409 -3.642 5.815 1.00 92.25 174 ALA A C 1
ATOM 1278 O O . ALA A 1 174 ? 3.331 -3.014 5.301 1.00 92.25 174 ALA A O 1
ATOM 1279 N N . GLY A 1 175 ? 2.355 -3.885 7.131 1.00 91.38 175 GLY A N 1
ATOM 1280 C CA . GLY A 1 175 ? 3.355 -3.376 8.075 1.00 91.38 175 GLY A CA 1
ATOM 1281 C C . GLY A 1 175 ? 4.775 -3.882 7.801 1.00 91.38 175 GLY A C 1
ATOM 1282 O O . GLY A 1 175 ? 5.726 -3.121 7.931 1.00 91.38 175 GLY A O 1
ATOM 1283 N N . GLY A 1 176 ? 4.921 -5.139 7.368 1.00 92.38 176 GLY A N 1
ATOM 1284 C CA . GLY A 1 176 ? 6.228 -5.728 7.058 1.00 92.38 176 GLY A CA 1
ATOM 1285 C C . GLY A 1 176 ? 6.818 -5.252 5.728 1.00 92.38 176 GLY A C 1
ATOM 1286 O O . GLY A 1 176 ? 8.033 -5.236 5.569 1.00 92.38 176 GLY A O 1
ATOM 1287 N N . LEU A 1 177 ? 5.974 -4.835 4.779 1.00 95.50 177 LEU A N 1
ATOM 1288 C CA . LEU A 1 177 ? 6.414 -4.356 3.464 1.00 95.50 177 LEU A CA 1
ATOM 1289 C C . LEU A 1 177 ? 6.782 -2.867 3.459 1.00 95.50 177 LEU A C 1
ATOM 1291 O O . LEU A 1 177 ? 7.548 -2.435 2.600 1.00 95.50 177 LEU A O 1
ATOM 1295 N N . LEU A 1 178 ? 6.260 -2.084 4.408 1.00 95.50 178 LEU A N 1
ATOM 1296 C CA . LEU A 1 178 ? 6.479 -0.637 4.482 1.00 95.50 178 LEU A CA 1
ATOM 1297 C C . LEU A 1 178 ? 7.959 -0.224 4.420 1.00 95.50 178 LEU A C 1
ATOM 1299 O O . LEU A 1 178 ? 8.274 0.616 3.578 1.00 95.50 178 LEU A O 1
ATOM 1303 N N . PRO A 1 179 ? 8.883 -0.802 5.218 1.00 97.56 179 PRO A N 1
ATOM 1304 C CA . PRO A 1 179 ? 10.291 -0.406 5.175 1.00 97.56 179 PRO A CA 1
ATOM 1305 C C . PRO A 1 179 ? 10.947 -0.634 3.809 1.00 97.56 179 PRO A C 1
ATOM 1307 O O . PRO A 1 179 ? 11.798 0.151 3.405 1.00 97.56 179 PRO A O 1
ATOM 1310 N N . ILE A 1 180 ? 10.526 -1.674 3.078 1.00 97.25 180 ILE A N 1
ATOM 1311 C CA . ILE A 1 180 ? 11.069 -2.017 1.756 1.00 97.25 180 ILE A CA 1
ATOM 1312 C C . ILE A 1 180 ? 10.697 -0.931 0.742 1.00 97.25 180 ILE A C 1
ATOM 1314 O O . ILE A 1 180 ? 11.566 -0.365 0.082 1.00 97.25 180 ILE A O 1
ATOM 1318 N N . TYR A 1 181 ? 9.405 -0.609 0.646 1.00 97.31 181 TYR A N 1
ATOM 1319 C CA . TYR A 1 181 ? 8.905 0.402 -0.289 1.00 97.31 181 TYR A CA 1
ATOM 1320 C C . TYR A 1 181 ? 9.361 1.811 0.076 1.00 97.31 181 TYR A C 1
ATOM 1322 O O . TYR A 1 181 ? 9.737 2.582 -0.806 1.00 97.31 181 TYR A O 1
ATOM 1330 N N . LEU A 1 182 ? 9.370 2.132 1.372 1.00 97.44 182 LEU A N 1
ATOM 1331 C CA . LEU A 1 182 ? 9.853 3.414 1.870 1.00 97.44 182 LEU A CA 1
ATOM 1332 C C . LEU A 1 182 ? 11.344 3.589 1.581 1.00 97.44 182 LEU A C 1
ATOM 1334 O O . LEU A 1 182 ? 11.740 4.645 1.099 1.00 97.44 182 LEU A O 1
ATOM 1338 N N . GLY A 1 183 ? 12.153 2.556 1.829 1.00 97.31 183 GLY A N 1
ATOM 1339 C CA . GLY A 1 183 ? 13.575 2.560 1.502 1.00 97.31 183 GLY A CA 1
ATOM 1340 C C . GLY A 1 183 ? 13.803 2.762 0.008 1.00 97.31 183 GLY A C 1
ATOM 1341 O O . GLY A 1 183 ? 14.560 3.647 -0.374 1.00 97.31 183 GLY A O 1
ATOM 1342 N N . MET A 1 184 ? 13.089 2.015 -0.840 1.00 95.62 184 MET A N 1
ATOM 1343 C CA . MET A 1 184 ? 13.194 2.148 -2.296 1.00 95.62 184 MET A CA 1
ATOM 1344 C C . MET A 1 184 ? 12.839 3.564 -2.774 1.00 95.62 184 MET A C 1
ATOM 1346 O O . MET A 1 184 ? 13.574 4.146 -3.569 1.00 95.62 184 MET A O 1
ATOM 1350 N N . TRP A 1 185 ? 11.751 4.143 -2.257 1.00 97.12 185 TRP A N 1
ATOM 1351 C CA . TRP A 1 185 ? 11.352 5.513 -2.581 1.00 97.12 185 TRP A CA 1
ATOM 1352 C C . TRP A 1 185 ? 12.381 6.546 -2.098 1.00 97.12 185 TRP A C 1
ATOM 1354 O O . TRP A 1 185 ? 12.805 7.399 -2.874 1.00 97.12 185 TRP A O 1
ATOM 1364 N N . ALA A 1 186 ? 12.817 6.452 -0.839 1.00 96.88 186 ALA A N 1
ATOM 1365 C CA . ALA A 1 186 ? 13.738 7.410 -0.234 1.00 96.88 186 ALA A CA 1
ATOM 1366 C C . ALA A 1 186 ? 15.125 7.375 -0.894 1.00 96.88 186 ALA A C 1
ATOM 1368 O O . ALA A 1 186 ? 15.655 8.420 -1.274 1.00 96.88 186 ALA A O 1
ATOM 1369 N N . PHE A 1 187 ? 15.697 6.182 -1.089 1.00 95.38 187 PHE A N 1
ATOM 1370 C CA . PHE A 1 187 ? 16.974 6.031 -1.789 1.00 95.38 187 PHE A CA 1
ATOM 1371 C C . PHE A 1 187 ? 16.857 6.430 -3.259 1.00 95.38 187 PHE A C 1
ATOM 1373 O O . PHE A 1 187 ? 17.737 7.128 -3.757 1.00 95.38 187 PHE A O 1
ATOM 1380 N N . GLY A 1 188 ? 15.763 6.065 -3.937 1.00 92.31 188 GLY A N 1
ATOM 1381 C CA . GLY A 1 188 ? 15.482 6.528 -5.297 1.00 92.31 188 GLY A CA 1
ATOM 1382 C C . GLY A 1 188 ? 15.458 8.055 -5.395 1.00 92.31 188 GLY A C 1
ATOM 1383 O O . GLY A 1 188 ? 16.041 8.620 -6.316 1.00 92.31 188 GLY A O 1
ATOM 1384 N N . GLY A 1 189 ? 14.868 8.735 -4.407 1.00 92.81 189 GLY A N 1
ATOM 1385 C CA . GLY A 1 189 ? 14.850 10.197 -4.334 1.00 92.81 189 GLY A CA 1
ATOM 1386 C C . GLY A 1 189 ? 16.246 10.782 -4.114 1.00 92.81 189 GLY A C 1
ATOM 1387 O O . GLY A 1 189 ? 16.595 11.810 -4.697 1.00 92.81 189 GLY A O 1
ATOM 1388 N N . GLY A 1 190 ? 17.078 10.097 -3.327 1.00 92.12 190 GLY A N 1
ATOM 1389 C CA . GLY A 1 190 ? 18.488 10.438 -3.141 1.00 92.12 190 GLY A CA 1
ATOM 1390 C C . GLY A 1 190 ? 19.304 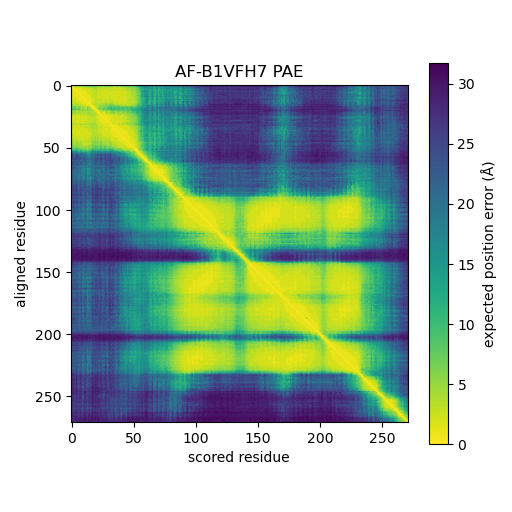10.324 -4.432 1.00 92.12 190 GLY A C 1
ATOM 1391 O O . GLY A 1 190 ? 20.038 11.253 -4.767 1.00 92.12 190 GLY A O 1
ATOM 1392 N N . PHE A 1 191 ? 19.140 9.236 -5.190 1.00 89.00 191 PHE A N 1
ATOM 1393 C CA . PHE A 1 191 ? 19.777 9.082 -6.504 1.00 89.00 191 PHE A CA 1
ATOM 1394 C C . PHE A 1 191 ? 19.298 10.144 -7.494 1.00 89.00 191 PHE A C 1
ATOM 1396 O O . PHE A 1 191 ? 20.128 10.775 -8.138 1.00 89.00 191 PHE A O 1
ATOM 1403 N N . ALA A 1 192 ? 17.996 10.441 -7.524 1.00 88.88 192 ALA A N 1
ATOM 1404 C CA . ALA A 1 192 ? 17.471 11.527 -8.347 1.00 88.88 192 ALA A CA 1
ATOM 1405 C C . ALA A 1 192 ? 18.092 12.881 -7.982 1.00 88.88 192 ALA A C 1
ATOM 1407 O O . ALA A 1 192 ? 18.500 13.640 -8.855 1.00 88.88 192 ALA A O 1
ATOM 1408 N N . THR A 1 193 ? 18.236 13.164 -6.686 1.00 89.56 193 THR A N 1
ATOM 1409 C CA . THR A 1 193 ? 18.895 14.387 -6.210 1.00 89.56 193 THR A CA 1
ATOM 1410 C C . THR A 1 193 ? 20.360 14.434 -6.647 1.00 89.56 193 THR A C 1
ATOM 1412 O O . THR A 1 193 ? 20.826 15.469 -7.119 1.00 89.56 193 THR A O 1
ATOM 1415 N N . ARG A 1 194 ? 21.089 13.317 -6.528 1.00 88.94 194 ARG A N 1
ATOM 1416 C CA . ARG A 1 194 ? 22.483 13.203 -6.977 1.00 88.94 194 ARG A CA 1
ATOM 1417 C C . ARG A 1 194 ? 22.603 13.499 -8.470 1.00 88.94 194 ARG A C 1
ATOM 1419 O O . ARG A 1 194 ? 23.468 14.285 -8.843 1.00 88.94 194 ARG A O 1
ATOM 1426 N N . ASP A 1 195 ? 21.765 12.887 -9.296 1.00 86.12 195 ASP A N 1
ATOM 1427 C CA . ASP A 1 195 ? 21.864 13.011 -10.750 1.00 86.12 195 ASP A CA 1
ATOM 1428 C C . ASP A 1 195 ? 21.568 14.447 -11.210 1.00 86.12 195 ASP A C 1
ATOM 1430 O O . ASP A 1 195 ? 22.260 14.958 -12.090 1.00 86.12 195 ASP A O 1
ATOM 1434 N N . ILE A 1 196 ? 20.647 15.143 -10.529 1.00 85.25 196 ILE A N 1
ATOM 1435 C CA . ILE A 1 196 ? 20.374 16.576 -10.730 1.00 85.25 196 ILE A CA 1
ATOM 1436 C C . ILE A 1 196 ? 21.583 17.432 -10.330 1.00 85.25 196 ILE A C 1
ATOM 1438 O O . ILE A 1 196 ? 22.030 18.276 -11.102 1.00 85.25 196 ILE A O 1
ATOM 1442 N N . VAL A 1 197 ? 22.130 17.222 -9.127 1.00 87.56 197 VAL A N 1
ATOM 1443 C CA . VAL A 1 197 ? 23.252 18.023 -8.601 1.00 87.56 197 VAL A CA 1
ATOM 1444 C C . VAL A 1 197 ? 24.525 17.817 -9.423 1.00 87.56 197 VAL A C 1
ATOM 1446 O O . VAL A 1 197 ? 25.284 18.760 -9.630 1.00 87.56 197 VAL A O 1
ATOM 1449 N N . MET A 1 198 ? 24.765 16.592 -9.893 1.00 87.94 198 MET A N 1
ATOM 1450 C CA . MET A 1 198 ? 25.934 16.242 -10.701 1.00 87.94 198 MET A CA 1
ATOM 1451 C C . MET A 1 198 ? 25.742 16.523 -12.200 1.00 87.94 198 MET A C 1
ATOM 1453 O O . MET A 1 198 ? 26.687 16.336 -12.962 1.00 87.94 198 MET A O 1
ATOM 1457 N N . GLY A 1 199 ? 24.552 16.959 -12.633 1.00 82.31 199 GLY A N 1
ATOM 1458 C CA . GLY A 1 199 ? 24.253 17.229 -14.042 1.00 82.31 199 GLY A CA 1
ATOM 1459 C C . GLY A 1 199 ? 24.308 15.984 -14.934 1.00 82.31 199 GLY A C 1
ATOM 1460 O O . GLY A 1 199 ? 24.642 16.086 -16.112 1.00 82.31 199 GLY A O 1
ATOM 1461 N N . LEU A 1 200 ? 24.019 14.804 -14.378 1.00 80.62 200 LEU A N 1
ATOM 1462 C CA . LEU A 1 200 ? 24.092 13.525 -15.092 1.00 80.62 200 LEU A CA 1
ATOM 1463 C C . LEU A 1 200 ? 22.891 13.292 -16.023 1.00 80.62 200 LEU A C 1
ATOM 1465 O O . LEU A 1 200 ? 22.985 12.459 -16.918 1.00 80.62 200 LEU A O 1
ATOM 1469 N N . THR A 1 201 ? 21.798 14.044 -15.861 1.00 72.38 201 THR A N 1
ATOM 1470 C CA . THR A 1 201 ? 20.554 13.899 -16.642 1.00 72.38 201 THR A CA 1
ATOM 1471 C C . THR A 1 201 ? 20.616 14.501 -18.055 1.00 72.38 201 THR A C 1
ATOM 1473 O O . THR A 1 201 ? 19.601 14.611 -18.731 1.00 72.38 201 THR A O 1
ATOM 1476 N N . GLY A 1 202 ? 21.789 14.911 -18.554 1.00 62.22 202 GLY A N 1
ATOM 1477 C CA . GLY A 1 202 ? 21.972 15.350 -19.950 1.00 62.22 202 GLY A CA 1
ATOM 1478 C C . GLY A 1 202 ? 21.215 16.626 -20.376 1.00 62.22 202 GLY A C 1
ATOM 1479 O O . GLY A 1 202 ? 21.390 17.077 -21.507 1.00 62.22 202 GLY A O 1
ATOM 1480 N N . GLY A 1 203 ? 20.419 17.243 -19.491 1.00 64.25 203 GLY A N 1
ATOM 1481 C CA . GLY A 1 203 ? 19.618 18.446 -19.742 1.00 64.25 203 GLY A CA 1
ATOM 1482 C C . GLY A 1 203 ? 19.267 19.221 -18.463 1.00 64.25 203 GLY A C 1
ATOM 1483 O O . GLY A 1 203 ? 19.598 18.810 -17.356 1.00 64.25 203 GLY A O 1
ATOM 1484 N N . THR A 1 204 ? 18.579 20.362 -18.596 1.00 61.56 204 THR A N 1
ATOM 1485 C CA . THR A 1 204 ? 18.181 21.257 -17.480 1.00 61.56 204 THR A CA 1
ATOM 1486 C C . THR A 1 204 ? 17.019 20.727 -16.624 1.00 61.56 204 THR A C 1
ATOM 1488 O O . THR A 1 204 ? 16.449 21.470 -15.824 1.00 61.56 204 THR A O 1
ATOM 1491 N N . GLY A 1 205 ? 16.636 19.461 -16.802 1.00 65.31 205 GLY A N 1
ATOM 1492 C CA . GLY A 1 205 ? 15.442 18.860 -16.219 1.00 65.31 205 GLY A CA 1
ATOM 1493 C C . GLY A 1 205 ? 15.692 17.481 -15.617 1.00 65.31 205 GLY A C 1
ATOM 1494 O O . GLY A 1 205 ? 16.761 16.891 -15.760 1.00 65.31 205 GLY A O 1
ATOM 1495 N N . VAL A 1 206 ? 14.673 16.993 -14.914 1.00 69.62 206 VAL A N 1
ATOM 1496 C CA . VAL A 1 206 ? 14.641 15.655 -14.319 1.00 69.62 206 VAL A CA 1
ATOM 1497 C C . VAL A 1 206 ? 14.038 14.685 -15.331 1.00 69.62 206 VAL A C 1
ATOM 1499 O O . VAL A 1 206 ? 13.004 15.000 -15.924 1.00 69.62 206 VAL A O 1
ATOM 1502 N N . ASP A 1 207 ? 14.642 13.509 -15.493 1.00 79.62 207 ASP A N 1
ATOM 1503 C CA . ASP A 1 207 ? 14.139 12.475 -16.399 1.00 79.62 207 ASP A CA 1
ATOM 1504 C C . ASP A 1 207 ? 12.686 12.086 -16.048 1.00 79.62 207 ASP A C 1
ATOM 1506 O O . ASP A 1 207 ? 12.408 11.689 -14.906 1.00 79.62 207 ASP A O 1
ATOM 1510 N N . PRO A 1 208 ? 11.732 12.167 -16.998 1.00 81.62 208 PRO A N 1
ATOM 1511 C CA . PRO A 1 208 ? 10.328 11.847 -16.734 1.00 81.62 208 PRO A CA 1
ATOM 1512 C C . PRO A 1 208 ? 10.112 10.413 -16.236 1.00 81.62 208 PRO A C 1
ATOM 1514 O O . PRO A 1 208 ? 9.252 10.171 -15.387 1.00 81.62 208 PRO A O 1
ATOM 1517 N N . GLU A 1 209 ? 10.917 9.463 -16.716 1.00 82.81 209 GLU A N 1
ATOM 1518 C CA . GLU A 1 209 ? 10.870 8.062 -16.282 1.00 82.81 209 GLU A CA 1
ATOM 1519 C C . GLU A 1 209 ? 11.277 7.895 -14.814 1.00 82.81 209 GLU A C 1
ATOM 1521 O O . GLU A 1 209 ? 10.649 7.138 -14.066 1.00 82.81 209 GLU A O 1
ATOM 1526 N N . LEU A 1 210 ? 12.284 8.653 -14.370 1.00 84.38 210 LEU A N 1
ATOM 1527 C CA . LEU A 1 210 ? 12.731 8.656 -12.982 1.00 84.38 210 LEU A CA 1
ATOM 1528 C C . LEU A 1 210 ? 11.626 9.182 -12.063 1.00 84.38 210 LEU A C 1
ATOM 1530 O O . LEU A 1 210 ? 11.303 8.532 -11.065 1.00 84.38 210 LEU A O 1
ATOM 1534 N N . ILE A 1 211 ? 10.982 10.293 -12.437 1.00 86.56 211 ILE A N 1
ATOM 1535 C CA . ILE A 1 211 ? 9.830 10.845 -11.706 1.00 86.56 211 ILE A CA 1
ATOM 1536 C C . ILE A 1 211 ? 8.684 9.829 -11.657 1.00 86.56 211 ILE A C 1
ATOM 1538 O O . ILE A 1 211 ? 8.118 9.596 -10.586 1.00 86.56 211 ILE A O 1
ATOM 1542 N N . GLY A 1 212 ? 8.360 9.198 -12.789 1.00 89.94 212 GLY A N 1
ATOM 1543 C CA . GLY A 1 212 ? 7.316 8.177 -12.867 1.00 89.94 212 GLY A CA 1
ATOM 1544 C C . GLY A 1 212 ? 7.591 7.003 -11.929 1.00 89.94 212 GLY A C 1
ATOM 1545 O O . GLY A 1 212 ? 6.717 6.598 -11.158 1.00 89.94 212 GLY A O 1
ATOM 1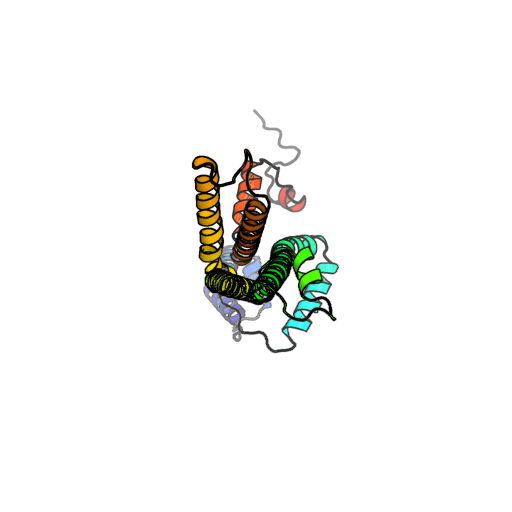546 N N . SER A 1 213 ? 8.831 6.507 -11.912 1.00 90.75 213 SER A N 1
ATOM 1547 C CA . SER A 1 213 ? 9.236 5.426 -11.013 1.00 90.75 213 SER A CA 1
ATOM 1548 C C . SER A 1 213 ? 9.098 5.823 -9.539 1.00 90.75 213 SER A C 1
ATOM 1550 O O . SER A 1 213 ? 8.531 5.067 -8.747 1.00 90.75 213 SER A O 1
ATOM 1552 N N . LEU A 1 214 ? 9.537 7.026 -9.163 1.00 94.00 214 LEU A N 1
ATOM 1553 C CA . LEU A 1 214 ? 9.413 7.566 -7.809 1.00 94.00 214 LEU A CA 1
ATOM 1554 C C . LEU A 1 214 ? 7.952 7.717 -7.386 1.00 94.00 214 LEU A C 1
ATOM 1556 O O . LEU A 1 214 ? 7.595 7.344 -6.267 1.00 94.00 214 LEU A O 1
ATOM 1560 N N . ALA A 1 215 ? 7.096 8.199 -8.285 1.00 95.56 215 ALA A N 1
ATOM 1561 C CA . ALA A 1 215 ? 5.671 8.351 -8.030 1.00 95.56 215 ALA A CA 1
ATOM 1562 C C . ALA A 1 215 ? 4.989 7.001 -7.751 1.00 95.56 215 ALA A C 1
ATOM 1564 O O . ALA A 1 215 ? 4.192 6.908 -6.818 1.00 95.56 215 ALA A O 1
ATOM 1565 N N . ILE A 1 216 ? 5.337 5.940 -8.489 1.00 96.31 216 ILE A N 1
ATOM 1566 C CA . ILE A 1 216 ? 4.795 4.588 -8.260 1.00 96.31 216 ILE A CA 1
ATOM 1567 C C . ILE A 1 216 ? 5.201 4.059 -6.877 1.00 96.31 216 ILE A C 1
ATOM 1569 O O . ILE A 1 216 ? 4.352 3.550 -6.141 1.00 96.31 216 ILE A O 1
ATOM 1573 N N . HIS A 1 217 ? 6.469 4.221 -6.479 1.00 96.62 217 HIS A N 1
ATOM 1574 C CA . HIS A 1 217 ? 6.920 3.801 -5.147 1.00 96.62 217 HIS A CA 1
ATOM 1575 C C . HIS A 1 217 ? 6.235 4.608 -4.037 1.00 96.62 217 HIS A C 1
ATOM 1577 O O . HIS A 1 217 ? 5.802 4.029 -3.041 1.00 96.62 217 HIS A O 1
ATOM 1583 N N . LEU A 1 218 ? 6.068 5.922 -4.222 1.00 97.56 218 LEU A N 1
ATOM 1584 C CA . LEU A 1 218 ? 5.342 6.771 -3.277 1.00 97.56 218 LEU A CA 1
ATOM 1585 C C . LEU A 1 218 ? 3.879 6.341 -3.144 1.00 97.56 218 LEU A C 1
ATOM 1587 O O . LEU A 1 218 ? 3.367 6.226 -2.032 1.00 97.56 218 LEU A O 1
ATOM 1591 N N . ALA A 1 219 ? 3.214 6.058 -4.265 1.00 97.81 219 ALA A N 1
ATOM 1592 C CA . ALA A 1 219 ? 1.842 5.569 -4.272 1.00 97.81 219 ALA A CA 1
ATOM 1593 C C . ALA A 1 219 ? 1.719 4.242 -3.504 1.00 97.81 219 ALA A C 1
ATOM 1595 O O . ALA A 1 219 ? 0.790 4.079 -2.709 1.00 97.81 219 ALA A O 1
ATOM 1596 N N . ALA A 1 220 ? 2.685 3.329 -3.661 1.00 97.31 220 ALA A N 1
ATOM 1597 C CA . ALA A 1 220 ? 2.745 2.091 -2.887 1.00 97.31 220 ALA A CA 1
ATOM 1598 C C . ALA A 1 220 ? 2.955 2.341 -1.387 1.00 97.31 220 ALA A C 1
ATOM 1600 O O . ALA A 1 220 ? 2.252 1.738 -0.576 1.00 97.31 220 ALA A O 1
ATOM 1601 N N . VAL A 1 221 ? 3.841 3.268 -1.002 1.00 97.94 221 VAL A N 1
ATOM 1602 C CA . VAL A 1 221 ? 4.019 3.674 0.403 1.00 97.94 221 VAL A CA 1
ATOM 1603 C C . VAL A 1 221 ? 2.709 4.215 0.977 1.00 97.94 221 VAL A C 1
ATOM 1605 O O . VAL A 1 221 ? 2.266 3.748 2.023 1.00 97.94 221 VAL A O 1
ATOM 1608 N N . ILE A 1 222 ? 2.042 5.141 0.284 1.00 96.94 222 ILE A N 1
ATOM 1609 C CA . ILE A 1 222 ? 0.775 5.737 0.736 1.00 96.94 222 ILE A CA 1
ATOM 1610 C C . ILE A 1 222 ? -0.311 4.664 0.892 1.00 96.94 222 ILE A C 1
ATOM 1612 O O . ILE A 1 222 ? -1.015 4.637 1.907 1.00 96.94 222 ILE A O 1
ATOM 1616 N N . ALA A 1 223 ? -0.438 3.754 -0.077 1.00 96.19 223 ALA A N 1
ATOM 1617 C CA . ALA A 1 223 ? -1.397 2.654 -0.019 1.00 96.19 223 ALA A CA 1
ATOM 1618 C C . ALA A 1 223 ? -1.110 1.706 1.159 1.00 96.19 223 ALA A C 1
ATOM 1620 O O . ALA A 1 223 ? -2.030 1.350 1.901 1.00 96.19 223 ALA A O 1
ATOM 1621 N N . LEU A 1 224 ? 0.158 1.346 1.387 1.00 95.69 224 LEU A N 1
ATOM 1622 C CA . LEU A 1 224 ? 0.574 0.503 2.510 1.00 95.69 224 LEU A CA 1
ATOM 1623 C C . LEU A 1 224 ? 0.350 1.191 3.863 1.00 95.69 224 LEU A C 1
ATOM 1625 O O . LEU A 1 224 ? -0.164 0.551 4.779 1.00 95.69 224 LEU A O 1
ATOM 1629 N N . VAL A 1 225 ? 0.664 2.487 3.989 1.00 94.56 225 VAL A N 1
ATOM 1630 C CA . VAL A 1 225 ? 0.425 3.275 5.212 1.00 94.56 225 VAL A CA 1
ATOM 1631 C C . VAL A 1 225 ? -1.069 3.354 5.498 1.00 94.56 225 VAL A C 1
ATOM 1633 O O . VAL A 1 225 ? -1.491 3.120 6.627 1.00 94.56 225 VAL A O 1
ATOM 1636 N N . THR A 1 226 ? -1.885 3.607 4.475 1.00 91.94 226 THR A N 1
ATOM 1637 C CA . THR A 1 226 ? -3.345 3.673 4.614 1.00 91.94 226 THR A CA 1
ATOM 1638 C C . THR A 1 226 ? -3.910 2.318 5.031 1.00 91.94 226 THR A C 1
ATOM 1640 O O . THR A 1 226 ? -4.737 2.248 5.942 1.00 91.94 226 THR A O 1
ATOM 1643 N N . CYS A 1 227 ? -3.431 1.228 4.425 1.00 91.25 227 CYS A N 1
ATOM 1644 C CA . CYS A 1 227 ? -3.804 -0.138 4.787 1.00 91.25 227 CYS A CA 1
ATOM 1645 C C . CYS A 1 227 ? -3.403 -0.477 6.234 1.00 91.25 227 CYS A C 1
ATOM 1647 O O . CYS A 1 227 ? -4.201 -1.041 6.987 1.00 91.25 227 CYS A O 1
ATOM 1649 N N . TRP A 1 228 ? -2.188 -0.103 6.644 1.00 90.19 228 TRP A N 1
ATOM 1650 C CA . TRP A 1 228 ? -1.666 -0.330 7.992 1.00 90.19 228 TRP A CA 1
ATOM 1651 C C . TRP A 1 228 ? -2.433 0.479 9.050 1.00 90.19 228 TRP A C 1
ATOM 1653 O O . TRP A 1 228 ? -2.936 -0.102 10.013 1.00 90.19 228 TRP A O 1
ATOM 1663 N N . LEU A 1 229 ? -2.620 1.786 8.839 1.00 87.56 229 LEU A N 1
ATOM 1664 C CA . LEU A 1 229 ? -3.388 2.666 9.730 1.00 87.56 229 LEU A CA 1
ATOM 1665 C C . LEU A 1 229 ? -4.846 2.214 9.864 1.00 87.56 229 LEU A C 1
ATOM 1667 O O . LEU A 1 229 ? -5.393 2.195 10.968 1.00 87.56 229 LEU A O 1
ATOM 1671 N N . SER A 1 230 ? -5.473 1.809 8.754 1.00 83.94 230 SER A N 1
ATOM 1672 C CA . SER A 1 230 ? -6.862 1.330 8.758 1.00 83.94 230 SER A CA 1
ATOM 1673 C C . SER A 1 230 ? -7.029 0.059 9.590 1.00 83.94 230 SER A C 1
ATOM 1675 O O . SER A 1 230 ? -8.084 -0.147 10.187 1.00 83.94 230 SER A O 1
ATOM 1677 N N . ARG A 1 231 ? -5.988 -0.778 9.666 1.00 80.19 231 ARG A N 1
ATOM 1678 C CA . ARG A 1 231 ? -5.983 -2.008 10.465 1.00 80.19 231 ARG A CA 1
ATOM 1679 C C . ARG A 1 231 ? -5.714 -1.756 11.949 1.00 80.19 231 ARG A C 1
ATOM 1681 O O . ARG A 1 231 ? -6.306 -2.430 12.781 1.00 80.19 231 ARG A O 1
ATOM 1688 N N . HIS A 1 232 ? -4.835 -0.816 12.292 1.00 73.12 232 HIS A N 1
ATOM 1689 C CA . HIS A 1 232 ? -4.409 -0.576 13.679 1.00 73.12 232 HIS A CA 1
ATOM 1690 C C . HIS A 1 232 ? -5.349 0.336 14.492 1.00 73.12 232 HIS A C 1
ATOM 1692 O O . HIS A 1 232 ? -4.977 0.783 15.572 1.00 73.12 232 HIS A O 1
ATOM 1698 N N . HIS A 1 233 ? -6.564 0.620 14.002 1.00 63.28 233 HIS A N 1
ATOM 1699 C CA . HIS A 1 233 ? -7.549 1.527 14.623 1.00 63.28 233 HIS A CA 1
ATOM 1700 C C . HIS A 1 233 ? -7.033 2.956 14.926 1.00 63.28 233 HIS A C 1
ATOM 1702 O O . HIS A 1 233 ? -7.762 3.767 15.496 1.00 63.28 233 HIS A O 1
ATOM 1708 N N . THR A 1 234 ? -5.825 3.313 14.478 1.00 55.38 234 THR A N 1
ATOM 1709 C CA . THR A 1 234 ? -5.139 4.590 14.743 1.00 55.38 234 THR A CA 1
ATOM 1710 C C . THR A 1 234 ? -5.694 5.771 13.947 1.00 55.38 234 THR A C 1
ATOM 1712 O O . THR A 1 234 ? -5.417 6.919 14.283 1.00 55.38 234 THR A O 1
ATOM 1715 N N . ILE A 1 235 ? -6.542 5.530 12.942 1.00 56.41 235 ILE A N 1
ATOM 1716 C CA . ILE A 1 235 ? -7.212 6.606 12.190 1.00 56.41 235 ILE A CA 1
ATOM 1717 C C . ILE A 1 235 ? -8.186 7.400 13.077 1.00 56.41 235 ILE A C 1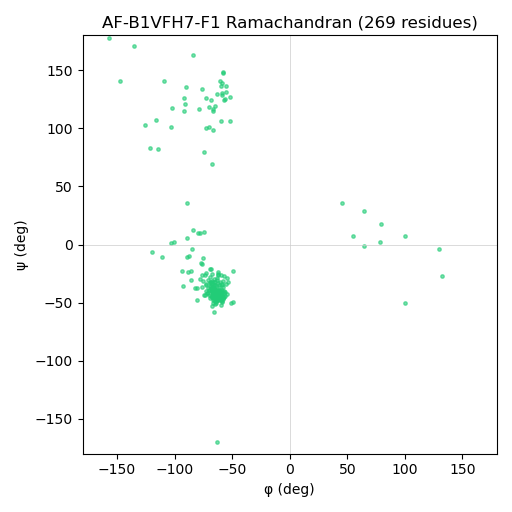
ATOM 1719 O O . ILE A 1 235 ? -8.347 8.600 12.864 1.00 56.41 235 ILE A O 1
ATOM 1723 N N . ARG A 1 236 ? -8.822 6.769 14.078 1.00 53.84 236 ARG A N 1
ATOM 1724 C CA . ARG A 1 236 ? -9.748 7.463 14.993 1.00 53.84 236 ARG A CA 1
ATOM 1725 C C . ARG A 1 236 ? -9.058 8.510 15.865 1.00 53.84 236 ARG A C 1
ATOM 1727 O O . ARG A 1 236 ? -9.415 9.669 15.710 1.00 53.84 236 ARG A O 1
ATOM 1734 N N . PRO A 1 237 ? -8.042 8.176 16.683 1.00 57.50 237 PRO A N 1
ATOM 1735 C CA . PRO A 1 237 ? -7.406 9.172 17.537 1.00 57.50 237 PRO A CA 1
ATOM 1736 C C . PRO A 1 237 ? -6.794 10.321 16.729 1.00 57.50 237 PRO A C 1
ATOM 1738 O O . PRO A 1 237 ? -6.968 11.467 17.109 1.00 57.50 237 PRO A O 1
ATOM 1741 N N . LEU A 1 238 ? -6.177 10.059 15.569 1.00 58.06 238 LEU A N 1
ATOM 1742 C CA . LEU A 1 238 ? -5.642 11.125 14.709 1.00 58.06 238 LEU A CA 1
ATOM 1743 C C . LEU A 1 238 ? -6.731 12.048 14.151 1.00 58.06 238 LEU A C 1
ATOM 1745 O O . LEU A 1 238 ? -6.541 13.261 14.087 1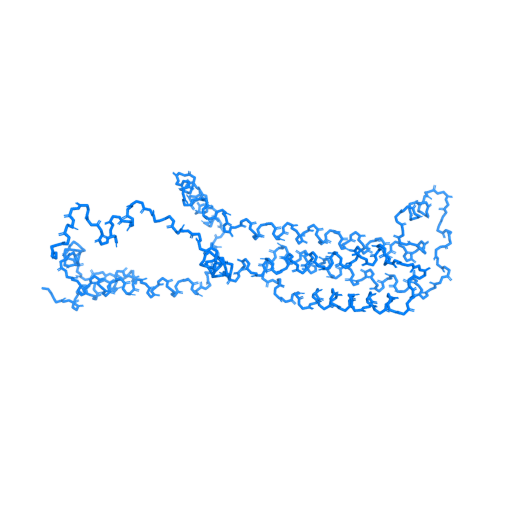.00 58.06 238 LEU A O 1
ATOM 1749 N N . ARG A 1 239 ? -7.877 11.490 13.749 1.00 62.62 239 ARG A N 1
ATOM 1750 C CA . ARG A 1 239 ? -9.006 12.272 13.242 1.00 62.62 239 ARG A CA 1
ATOM 1751 C C . ARG A 1 239 ? -9.706 13.039 14.357 1.00 62.62 239 ARG A C 1
ATOM 1753 O O . ARG A 1 239 ? -10.062 14.188 14.134 1.00 62.62 239 ARG A O 1
ATOM 1760 N N . ASP A 1 240 ? -9.879 12.435 15.524 1.00 60.72 240 ASP A N 1
ATOM 1761 C CA . ASP A 1 240 ? -10.475 13.080 16.692 1.00 60.72 240 ASP A CA 1
ATOM 1762 C C . ASP A 1 240 ? -9.551 14.204 17.187 1.00 60.72 240 ASP A C 1
ATOM 1764 O O . ASP A 1 240 ? -10.011 15.322 17.399 1.00 60.72 240 ASP A O 1
ATOM 1768 N N . SER A 1 241 ? -8.230 13.985 17.213 1.00 62.41 241 SER A N 1
ATOM 1769 C CA . SER A 1 241 ? -7.233 15.038 17.452 1.00 62.41 241 SER A CA 1
ATOM 1770 C C . SER A 1 241 ? -7.263 16.129 16.379 1.00 62.41 241 SER A C 1
ATOM 1772 O O . SER A 1 241 ? -7.162 17.303 16.714 1.00 62.41 241 SER A O 1
ATOM 1774 N N . TRP A 1 242 ? -7.453 15.789 15.101 1.00 64.38 242 TRP A N 1
ATOM 1775 C CA . TRP A 1 242 ? -7.614 16.786 14.038 1.00 64.38 242 TRP A CA 1
ATOM 1776 C C . TRP A 1 242 ? -8.928 17.572 14.159 1.00 64.38 242 TRP A C 1
ATOM 1778 O O . TRP A 1 242 ? -8.938 18.767 13.889 1.00 64.38 242 TRP A O 1
ATOM 1788 N N . HIS A 1 243 ? -10.035 16.958 14.590 1.00 62.25 243 HIS A N 1
ATOM 1789 C CA . HIS A 1 243 ? -11.299 17.661 14.879 1.00 62.25 243 HIS A CA 1
ATOM 1790 C C . HIS A 1 243 ? -11.178 18.591 16.087 1.00 62.25 243 HIS A C 1
ATOM 1792 O O . HIS A 1 243 ? -11.683 19.711 16.035 1.00 62.25 243 HIS A O 1
ATOM 1798 N N . VAL A 1 244 ? -10.430 18.180 17.115 1.00 60.78 244 VAL A N 1
ATOM 1799 C CA . VAL A 1 244 ? -10.076 19.028 18.265 1.00 60.78 244 VAL A CA 1
ATOM 1800 C C . VAL A 1 244 ? -9.202 20.209 17.830 1.00 60.78 244 VAL A C 1
ATOM 1802 O O . VAL A 1 244 ? -9.474 21.343 18.211 1.00 60.78 244 VAL A O 1
ATOM 1805 N N . LEU A 1 245 ? -8.199 19.976 16.977 1.00 66.12 245 LEU A N 1
ATOM 1806 C CA . LEU A 1 245 ? -7.326 21.030 16.443 1.00 66.12 245 LEU A CA 1
ATOM 1807 C C . LEU A 1 245 ? -8.035 21.948 15.435 1.00 66.12 245 LEU A C 1
ATOM 1809 O O . LEU A 1 245 ? -7.697 23.122 15.334 1.00 66.12 245 LEU A O 1
ATOM 1813 N N . SER A 1 246 ? -9.015 21.428 14.694 1.00 74.81 246 SER A N 1
ATOM 1814 C CA . SER A 1 246 ? -9.787 22.186 13.700 1.00 74.81 246 SER A CA 1
ATOM 1815 C C . SER A 1 246 ? -11.028 22.871 14.277 1.00 74.81 246 SER A C 1
ATOM 1817 O O . SER A 1 246 ? -11.791 23.459 13.512 1.00 74.81 246 SER A O 1
ATOM 1819 N N . ALA A 1 247 ? -11.216 22.819 15.606 1.00 56.16 247 ALA A N 1
ATOM 1820 C CA . ALA A 1 247 ? -12.285 23.487 16.351 1.00 56.16 247 ALA A CA 1
ATOM 1821 C C . ALA A 1 247 ? -13.671 23.341 15.700 1.00 56.16 247 ALA A C 1
ATOM 1823 O O . ALA A 1 247 ? -14.491 24.261 15.720 1.00 56.16 247 ALA A O 1
ATOM 1824 N N . LYS A 1 248 ? -13.940 22.183 15.087 1.00 48.91 248 LYS A N 1
ATOM 1825 C CA . LYS A 1 248 ? -15.255 21.902 14.520 1.00 48.91 248 LYS A CA 1
ATOM 1826 C C . LYS A 1 248 ? -16.165 21.505 15.684 1.00 48.91 248 LYS A C 1
ATOM 1828 O O . LYS A 1 248 ? -15.864 20.507 16.339 1.00 48.91 248 LYS A O 1
ATOM 1833 N N . PRO A 1 249 ? -17.230 22.270 15.989 1.00 47.84 249 PRO A N 1
ATOM 1834 C CA . PRO A 1 249 ? -18.080 21.962 17.129 1.00 47.84 249 PRO A CA 1
ATOM 1835 C C . PRO A 1 249 ? -18.667 20.561 16.955 1.00 47.84 249 PRO A C 1
ATOM 1837 O O . PRO A 1 249 ? -19.176 20.216 15.886 1.00 47.84 249 PRO A O 1
ATOM 1840 N N . MET A 1 250 ? -18.559 19.741 18.001 1.00 54.47 250 MET A N 1
ATOM 1841 C CA . MET A 1 250 ? -19.250 18.460 18.043 1.00 54.47 250 MET A CA 1
ATOM 1842 C C . MET A 1 250 ? -20.747 18.761 18.103 1.00 54.47 250 MET A C 1
ATOM 1844 O O . MET A 1 250 ? -21.209 19.388 19.054 1.00 54.47 250 MET A O 1
ATOM 1848 N N . ASN A 1 251 ? -21.499 18.359 17.077 1.00 43.94 251 ASN A N 1
ATOM 1849 C CA . ASN A 1 251 ? -22.955 18.338 17.166 1.00 43.94 251 ASN A CA 1
ATOM 1850 C C . ASN A 1 251 ? -23.312 17.276 18.205 1.00 43.94 251 ASN A C 1
ATOM 1852 O O . ASN A 1 251 ? -23.289 16.083 17.907 1.00 43.94 251 ASN A O 1
ATOM 1856 N N . PHE A 1 252 ? -23.590 17.706 19.432 1.00 48.75 252 PHE A N 1
ATOM 1857 C CA . PHE A 1 252 ? -24.275 16.857 20.392 1.00 48.75 252 PHE A CA 1
ATOM 1858 C C . PHE A 1 252 ? -25.630 16.482 19.792 1.00 48.75 252 PHE A C 1
ATOM 1860 O O . PHE A 1 252 ? -26.306 17.324 19.192 1.00 48.75 252 PHE A O 1
ATOM 1867 N N . SER A 1 253 ? -26.012 15.211 19.913 1.00 56.31 253 SER A N 1
ATOM 1868 C CA . SER A 1 253 ? -27.391 14.824 19.635 1.00 56.31 253 SER A CA 1
ATOM 1869 C C . SER A 1 253 ? -28.309 15.637 20.558 1.00 56.31 253 SER A C 1
ATOM 1871 O O . SER A 1 253 ? -27.916 15.986 21.674 1.00 56.31 253 SER A O 1
ATOM 1873 N N . ALA A 1 254 ? -29.523 15.967 20.107 1.00 52.28 254 ALA A N 1
ATOM 1874 C CA . ALA A 1 254 ? -30.469 16.728 20.929 1.00 52.28 254 ALA A CA 1
ATOM 1875 C C . ALA A 1 254 ? -30.697 16.059 22.301 1.00 52.28 254 ALA A C 1
ATOM 1877 O O . ALA A 1 254 ? -30.818 16.745 23.309 1.00 52.28 254 ALA A O 1
ATOM 1878 N N . VAL A 1 255 ? -30.633 14.725 22.336 1.00 58.12 255 VAL A N 1
ATOM 1879 C CA . VAL A 1 255 ? -30.784 13.897 23.537 1.00 58.12 255 VAL A CA 1
ATOM 1880 C C . VAL A 1 255 ? -29.578 14.009 24.483 1.00 58.12 255 VAL A C 1
ATOM 1882 O O . VAL A 1 255 ? -29.763 14.143 25.690 1.00 58.12 255 VAL A O 1
ATOM 1885 N N . ASP A 1 256 ? -28.341 14.020 23.969 1.00 55.59 256 ASP A N 1
ATOM 1886 C CA . ASP A 1 256 ? -27.143 14.218 24.808 1.00 55.59 256 ASP A CA 1
ATOM 1887 C C . ASP A 1 256 ? -27.079 15.629 25.388 1.00 55.59 256 ASP A C 1
ATOM 1889 O O . ASP A 1 256 ? -26.661 15.812 26.535 1.00 55.59 256 ASP A O 1
ATOM 1893 N N . ALA A 1 257 ? -27.506 16.622 24.604 1.00 59.75 257 ALA A N 1
ATOM 1894 C CA . ALA A 1 257 ? -27.633 17.993 25.071 1.00 59.75 257 ALA A CA 1
ATOM 1895 C C . ALA A 1 257 ? -28.682 18.091 26.188 1.00 59.75 257 ALA A C 1
ATOM 1897 O O . ALA A 1 257 ? -28.447 18.767 27.182 1.00 59.75 257 ALA A O 1
ATOM 1898 N N . GLU A 1 258 ? -29.801 17.381 26.089 1.00 58.56 258 GLU A N 1
ATOM 1899 C CA . GLU A 1 258 ? -30.843 17.395 27.120 1.00 58.56 258 GLU A CA 1
ATOM 1900 C C . GLU A 1 258 ? -30.409 16.669 28.408 1.00 58.56 258 GLU A C 1
ATOM 1902 O O . GLU A 1 258 ? -30.670 17.155 29.506 1.00 58.56 258 GLU A O 1
ATOM 1907 N N . ALA A 1 259 ? -29.660 15.566 28.293 1.00 59.84 259 ALA A N 1
ATOM 1908 C CA . ALA A 1 259 ? -29.186 14.788 29.442 1.00 59.84 259 ALA A CA 1
ATOM 1909 C C . ALA A 1 259 ? -27.970 15.402 30.169 1.00 59.84 259 ALA A C 1
ATOM 1911 O O . ALA A 1 259 ? -27.807 15.196 31.372 1.00 59.84 259 ALA A O 1
ATOM 1912 N N . HIS A 1 260 ? -27.107 16.143 29.461 1.00 53.25 260 HIS A N 1
ATOM 1913 C CA . HIS A 1 260 ? -25.839 16.649 30.009 1.00 53.25 260 HIS A CA 1
ATOM 1914 C C . HIS A 1 260 ? -25.713 18.178 30.003 1.00 53.25 260 HIS A C 1
ATOM 1916 O O . HIS A 1 260 ? -24.743 18.706 30.563 1.00 53.25 260 HIS A O 1
ATOM 1922 N N . SER A 1 261 ? -26.651 18.924 29.405 1.00 59.47 261 SER A N 1
ATOM 1923 C CA . SER A 1 261 ? -26.630 20.382 29.531 1.00 59.47 261 SER A CA 1
ATOM 1924 C C . SER A 1 261 ? -27.049 20.788 30.941 1.00 59.47 261 SER A C 1
ATOM 1926 O O . SER A 1 261 ? -28.110 20.448 31.451 1.00 59.47 261 SER A O 1
ATOM 1928 N N . ARG A 1 262 ? -26.194 21.581 31.587 1.00 54.31 262 ARG A N 1
ATOM 1929 C CA . ARG A 1 262 ? -26.530 22.272 32.841 1.00 54.31 262 ARG A CA 1
ATOM 1930 C C . ARG A 1 262 ? -27.364 23.536 32.605 1.00 54.31 262 ARG A C 1
ATOM 1932 O O . ARG A 1 262 ? -27.503 24.348 33.513 1.00 54.31 262 ARG A O 1
ATOM 1939 N N . TYR A 1 263 ? -27.846 23.752 31.382 1.00 51.41 263 TYR A N 1
ATOM 1940 C CA . TYR A 1 263 ? -28.557 24.960 30.995 1.00 51.41 263 TYR A CA 1
ATOM 1941 C C . TYR A 1 263 ? -30.056 24.671 30.939 1.00 51.41 263 TYR A C 1
ATOM 1943 O O . TYR A 1 263 ? -30.544 24.101 29.969 1.00 51.41 263 TYR A O 1
ATOM 1951 N N . TYR A 1 264 ? -30.781 25.079 31.980 1.00 61.00 264 TYR A N 1
ATOM 1952 C CA . TYR A 1 264 ? -32.240 25.103 31.963 1.00 61.00 264 TYR A CA 1
ATOM 1953 C C . TYR A 1 264 ? -32.709 26.488 31.491 1.00 61.00 264 TYR A C 1
ATOM 1955 O O . TYR A 1 264 ? -32.296 27.496 32.079 1.00 61.00 264 TYR A O 1
ATOM 1963 N N . PRO A 1 265 ? -33.566 26.588 30.458 1.00 46.78 265 PRO A N 1
ATOM 1964 C CA . PRO A 1 265 ? -34.186 27.853 30.084 1.00 46.78 265 PRO A CA 1
ATOM 1965 C C . PRO A 1 265 ? -35.011 28.385 31.268 1.00 46.78 265 PRO A C 1
ATOM 1967 O O . PRO A 1 265 ? -36.057 27.831 31.595 1.00 46.78 265 PRO A O 1
ATOM 1970 N N . GLY A 1 266 ? -34.513 29.425 31.944 1.00 60.84 266 GLY A N 1
ATOM 1971 C CA . GLY A 1 266 ? -35.152 30.017 33.130 1.00 60.84 266 GLY A CA 1
ATOM 1972 C C . GLY A 1 266 ? -34.249 30.204 34.354 1.00 60.84 266 GLY A C 1
ATOM 1973 O O . GLY A 1 266 ? -34.698 30.800 35.333 1.00 60.84 266 GLY A O 1
ATOM 1974 N N . ASP A 1 267 ? -32.986 29.763 34.321 1.00 54.75 267 ASP A N 1
ATOM 1975 C CA . ASP A 1 267 ? -32.024 30.059 35.394 1.00 54.75 267 ASP A CA 1
ATOM 1976 C C . ASP A 1 267 ? -31.548 31.524 35.317 1.00 54.75 267 ASP A C 1
ATOM 1978 O O . ASP A 1 267 ? -30.493 31.869 34.776 1.00 54.75 267 ASP A O 1
ATOM 1982 N N . HIS A 1 268 ? -32.388 32.430 35.814 1.00 52.59 268 HIS A N 1
ATOM 1983 C CA . HIS A 1 268 ? -31.992 33.796 36.109 1.00 52.59 268 HIS A CA 1
ATOM 1984 C C . HIS A 1 268 ? -31.113 33.764 37.359 1.00 52.59 268 HIS A C 1
ATOM 1986 O O . HIS A 1 268 ? -31.620 33.704 38.482 1.00 52.59 268 HIS A O 1
ATOM 1992 N N . ARG A 1 269 ? -29.791 33.839 37.166 1.00 49.56 269 ARG A N 1
ATOM 1993 C CA . ARG A 1 269 ? -28.851 34.120 38.254 1.00 49.56 269 ARG A CA 1
ATOM 1994 C C . ARG A 1 269 ? -29.312 35.378 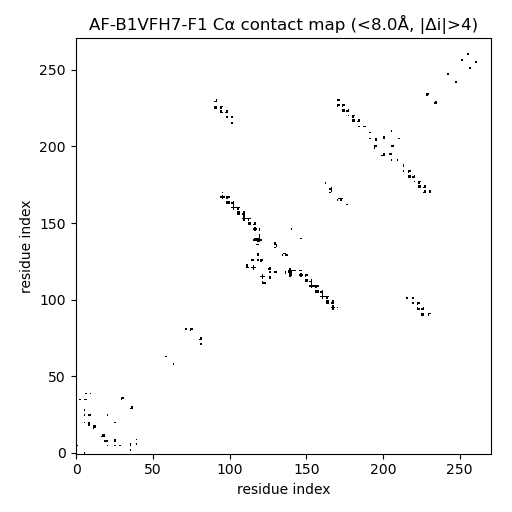38.985 1.00 49.56 269 ARG A C 1
ATOM 1996 O O . ARG A 1 269 ? -29.182 36.484 38.465 1.00 49.56 269 ARG A O 1
ATOM 2003 N N . ARG A 1 270 ? -29.851 35.196 40.189 1.00 48.06 270 ARG A N 1
ATOM 2004 C CA . ARG A 1 270 ? -30.018 36.272 41.161 1.00 48.06 270 ARG A CA 1
ATOM 2005 C C . ARG A 1 270 ? -28.623 36.643 41.660 1.00 48.06 270 ARG A C 1
ATOM 2007 O O . ARG A 1 270 ? -28.039 35.906 42.451 1.00 48.06 270 ARG A O 1
ATOM 2014 N N . GLY A 1 271 ? -28.095 37.735 41.123 1.00 44.53 271 GLY A N 1
ATOM 2015 C CA . GLY A 1 271 ? -27.065 38.568 41.734 1.00 44.53 271 GLY A CA 1
ATOM 2016 C C . GLY A 1 271 ? -27.684 39.913 42.063 1.00 44.53 271 GLY A C 1
ATOM 2017 O O . GLY A 1 271 ? -28.525 40.358 41.248 1.00 44.53 271 GLY A O 1
#

Nearest PDB structures (foldseek):
  3i9w-assembly1_A  TM=2.625E-01  e=2.999E+00  Escherichia coli K-12
  6ixv-assembly3_C  TM=2.338E-01  e=7.250E+00  Homo sapiens